Protein AF-J9AJR4-F1 (afdb_monomer_lite)

Sequence (191 aa):
LLLENAFPVLGLRSINLLSLDGLLTVIDTIDNNCVYRQAGGVHQKPLFQLRCQRNCTYQLLVDMLLEDRVQSMKLYKSSRGKEKRIITEATEFFNQDPKKGIEFLKEKKILKSPLDPVDVVAWLRENPRLDKKRIADYICSRKNAAVLDAFVRSFPFGNTRLDDALRMFLEAFRLPGEAAEISMVMQHFAG

Foldseek 3Di:
DDDDDDDDDDDPPPVNVVVVVVVVVVVVVVVVVVVVVVDDDDDDDDDDDDPDDDVPPPVVVVVVVVVVVVVVVVVVVVVVVVVVVLLVVLLVLLQVPVVRSVVSCVVVVVADPVGDLLSVLCSLQVDPSHALASVLVPCLDPVNVVNLLSNLVVDPCPPHDPVRSVCVSCVSHPQDPDPSSNVSNVVSNVD

InterPro domains:
  IPR000904 Sec7 domain [PF01369] (84-190)
  IPR000904 Sec7 domain [PS50190] (82-190)
  IPR000904 Sec7 domain [SM00222] (80-191)
  IPR023394 Sec7, C-terminal domain superfamily [G3DSA:1.10.1000.11] (157-191)
  IPR035999 Sec7 domain superfamily [SSF48425] (82-190)

pLDDT: mean 76.79, std 22.41, range [29.16, 98.5]

Structure (mmCIF, N/CA/C/O backbone):
data_AF-J9AJR4-F1
#
_entry.id   AF-J9AJR4-F1
#
loop_
_atom_site.group_PDB
_atom_site.id
_atom_site.type_symbol
_atom_site.label_atom_id
_atom_site.label_alt_id
_atom_site.label_comp_id
_atom_site.label_asym_id
_atom_site.label_entity_id
_atom_site.label_seq_id
_atom_site.pdbx_PDB_ins_code
_atom_site.Cartn_x
_atom_site.Cartn_y
_atom_site.Cartn_z
_atom_site.occupancy
_atom_site.B_iso_or_equiv
_atom_site.auth_seq_id
_atom_site.auth_comp_id
_atom_site.auth_asym_id
_atom_site.auth_atom_id
_atom_site.pdbx_PDB_model_num
ATOM 1 N N . LEU A 1 1 ? -18.315 0.930 -22.895 1.00 39.94 1 LEU A N 1
ATOM 2 C CA . LEU A 1 1 ? -18.797 2.257 -22.452 1.00 39.94 1 LEU A CA 1
ATOM 3 C C . LEU A 1 1 ? -19.904 2.043 -21.434 1.00 39.94 1 LEU A C 1
ATOM 5 O O . LEU A 1 1 ? -21.079 2.192 -21.729 1.00 39.94 1 LEU A O 1
ATOM 9 N N . LEU A 1 2 ? -19.505 1.581 -20.255 1.00 42.22 2 LEU A N 1
ATOM 10 C CA . LEU A 1 2 ? -20.354 1.541 -19.080 1.00 42.22 2 LEU A CA 1
ATOM 11 C C . LEU A 1 2 ? -19.657 2.421 -18.068 1.00 42.22 2 LEU A C 1
ATOM 13 O O . LEU A 1 2 ? -18.534 2.116 -17.677 1.00 42.22 2 LEU A O 1
ATOM 17 N N . LEU A 1 3 ? -20.315 3.514 -17.724 1.00 48.44 3 LEU A N 1
ATOM 18 C CA . LEU A 1 3 ? 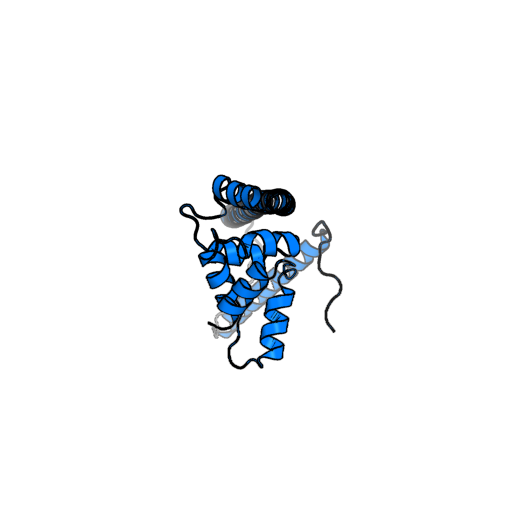-20.547 3.942 -16.356 1.00 48.44 3 LEU A CA 1
ATOM 19 C C . LEU A 1 3 ? -21.263 5.275 -16.459 1.00 48.44 3 LEU A C 1
ATOM 21 O O . LEU A 1 3 ? -20.645 6.271 -16.803 1.00 48.44 3 LEU A O 1
ATOM 25 N N . GLU A 1 4 ? -22.542 5.289 -16.116 1.00 39.06 4 GLU A N 1
ATOM 26 C CA . GLU A 1 4 ? -22.993 6.333 -15.215 1.00 39.06 4 GLU A CA 1
ATOM 27 C C . GLU A 1 4 ? -24.241 5.871 -14.463 1.00 39.06 4 GLU A C 1
ATOM 29 O O . GLU A 1 4 ? -25.220 5.410 -15.044 1.00 39.06 4 GLU A O 1
ATOM 34 N N . ASN A 1 5 ? -24.161 6.039 -13.143 1.00 38.28 5 ASN A N 1
ATOM 35 C CA . ASN A 1 5 ? -25.285 6.212 -12.227 1.00 38.28 5 ASN A CA 1
ATOM 36 C C . ASN A 1 5 ? -25.922 4.949 -11.641 1.00 38.28 5 ASN A C 1
ATOM 38 O O . ASN A 1 5 ? -27.062 4.596 -11.926 1.00 38.28 5 ASN A O 1
ATOM 42 N N . ALA A 1 6 ? -25.230 4.357 -10.668 1.00 36.97 6 ALA A N 1
ATOM 43 C CA . ALA A 1 6 ? -25.898 3.584 -9.627 1.00 36.97 6 ALA A CA 1
ATOM 44 C C . ALA A 1 6 ? -25.282 3.859 -8.248 1.00 36.97 6 ALA A C 1
ATOM 46 O O . ALA A 1 6 ? -24.412 3.115 -7.822 1.00 36.97 6 ALA A O 1
ATOM 47 N N . PHE A 1 7 ? -25.752 4.916 -7.569 1.00 37.50 7 PHE A N 1
ATOM 48 C CA . PHE A 1 7 ? -25.933 5.047 -6.106 1.00 37.50 7 PHE A CA 1
ATOM 49 C C . PHE A 1 7 ? -26.827 6.286 -5.824 1.00 37.50 7 PHE A C 1
ATOM 51 O O . PHE A 1 7 ? -26.877 7.190 -6.651 1.00 37.50 7 PHE A O 1
ATOM 58 N N . PRO A 1 8 ? -27.498 6.410 -4.663 1.00 48.84 8 PRO A N 1
ATOM 59 C CA . PRO A 1 8 ? -28.657 5.638 -4.220 1.00 48.84 8 PRO A CA 1
ATOM 60 C C . PRO A 1 8 ? -29.846 6.580 -3.919 1.00 48.84 8 PRO A C 1
ATOM 62 O O . PRO A 1 8 ? -29.735 7.467 -3.074 1.00 48.84 8 PRO A O 1
ATOM 65 N N . VAL A 1 9 ? -31.014 6.390 -4.541 1.00 39.19 9 VAL A N 1
ATOM 66 C CA . VAL A 1 9 ? -32.194 7.195 -4.174 1.00 39.19 9 VAL A CA 1
ATOM 67 C C . VAL A 1 9 ? -32.961 6.517 -3.040 1.00 39.19 9 VAL A C 1
ATOM 69 O O . VAL A 1 9 ? -33.507 5.424 -3.172 1.00 39.19 9 VAL A O 1
ATOM 72 N N . LEU A 1 10 ? -32.929 7.209 -1.906 1.00 47.91 10 LEU A N 1
ATOM 73 C CA . LEU A 1 10 ? -33.749 7.071 -0.710 1.00 47.91 10 LEU A CA 1
ATOM 74 C C . LEU A 1 10 ? -35.205 6.668 -0.999 1.00 47.91 10 LEU A C 1
ATOM 76 O O . LEU A 1 10 ? -35.881 7.293 -1.810 1.00 47.91 10 LEU A O 1
ATOM 80 N N . GLY A 1 11 ? -35.694 5.697 -0.220 1.00 48.94 11 GLY A N 1
ATOM 81 C CA . GLY A 1 11 ? -37.115 5.388 -0.063 1.00 48.94 11 GLY A CA 1
ATOM 82 C C . GLY A 1 11 ? -37.712 4.604 -1.229 1.00 48.94 11 GLY A C 1
ATOM 83 O O . GLY A 1 11 ? -37.978 5.152 -2.296 1.00 48.94 11 GLY A O 1
ATOM 84 N N . LEU A 1 12 ? -38.013 3.321 -1.009 1.00 47.28 12 LEU A N 1
ATOM 85 C CA . LEU A 1 12 ? -38.967 2.612 -1.860 1.00 47.28 12 LEU A CA 1
ATOM 86 C C . LEU A 1 12 ? -40.308 3.354 -1.740 1.00 47.28 12 LEU A C 1
ATOM 88 O O . LEU A 1 12 ? -41.017 3.211 -0.747 1.00 47.28 12 LEU A O 1
ATOM 92 N N . ARG A 1 13 ? -40.618 4.207 -2.724 1.00 55.84 13 ARG A N 1
ATOM 93 C CA . ARG A 1 13 ? -41.937 4.835 -2.860 1.00 55.84 13 ARG A CA 1
ATOM 94 C C . ARG A 1 13 ? -42.979 3.718 -2.922 1.00 55.84 13 ARG A C 1
ATOM 96 O O . ARG A 1 13 ? -42.700 2.667 -3.488 1.00 55.84 13 ARG A O 1
ATOM 103 N N . SER A 1 14 ? -44.167 3.954 -2.376 1.00 49.50 14 SER A N 1
ATOM 104 C CA . SER A 1 14 ? -45.323 3.035 -2.336 1.00 49.50 14 SER A CA 1
ATOM 105 C C . SER A 1 14 ? -45.607 2.301 -3.658 1.00 49.50 14 SER A C 1
ATOM 107 O O . SER A 1 14 ? -46.071 1.166 -3.656 1.00 49.50 14 SER A O 1
ATOM 109 N N . ILE A 1 15 ? -45.233 2.908 -4.783 1.00 53.22 15 ILE A N 1
ATOM 110 C CA . ILE A 1 15 ? -45.297 2.339 -6.134 1.00 53.22 15 ILE A CA 1
ATOM 111 C C . ILE A 1 15 ? -44.398 1.092 -6.277 1.00 53.22 15 ILE A C 1
ATOM 113 O O . ILE A 1 15 ? -44.811 0.107 -6.871 1.00 53.22 15 ILE A O 1
ATOM 117 N N . ASN A 1 16 ? -43.202 1.083 -5.679 1.00 56.72 16 ASN A N 1
ATOM 118 C CA . ASN A 1 16 ? -42.266 -0.048 -5.736 1.00 56.72 16 ASN A CA 1
ATOM 119 C C . ASN A 1 16 ? -42.719 -1.241 -4.877 1.00 56.72 16 ASN A C 1
ATOM 121 O O . ASN A 1 16 ? -42.326 -2.370 -5.152 1.00 56.72 16 ASN A O 1
ATOM 125 N N . LEU A 1 17 ? -43.548 -0.997 -3.856 1.00 55.56 17 LEU A N 1
ATOM 126 C CA . LEU A 1 17 ? -44.182 -2.046 -3.051 1.00 55.56 17 LEU A CA 1
ATOM 127 C C . LEU A 1 17 ? -45.345 -2.698 -3.806 1.00 55.56 17 LEU A C 1
ATOM 129 O O . LEU A 1 17 ? -45.417 -3.919 -3.860 1.00 55.56 17 LEU A O 1
ATOM 133 N N . LEU A 1 18 ? -46.192 -1.898 -4.462 1.00 55.50 18 LEU A N 1
ATOM 134 C CA . LEU A 1 18 ? -47.280 -2.401 -5.310 1.00 55.50 18 LEU A CA 1
ATOM 135 C C . LEU A 1 18 ? -46.748 -3.197 -6.512 1.00 55.50 18 LEU A C 1
ATOM 137 O O . LEU A 1 18 ? -47.296 -4.240 -6.859 1.00 55.50 18 LEU A O 1
ATOM 141 N N . SER A 1 19 ? -45.640 -2.746 -7.107 1.00 67.88 19 SER A N 1
ATOM 142 C CA . SER A 1 19 ? -44.961 -3.483 -8.178 1.00 67.88 19 SER A CA 1
ATOM 143 C C . SER A 1 19 ? -44.396 -4.823 -7.703 1.00 67.88 19 SER A C 1
ATOM 145 O O . SER A 1 19 ? -44.417 -5.785 -8.465 1.00 67.88 19 SER A O 1
ATOM 147 N N . LEU A 1 20 ? -43.906 -4.903 -6.461 1.00 68.75 20 LEU A N 1
ATOM 148 C CA . LEU A 1 20 ? -43.421 -6.153 -5.872 1.00 68.75 20 LEU A CA 1
ATOM 149 C C . LEU A 1 20 ? -44.574 -7.128 -5.580 1.00 68.75 20 LEU A C 1
ATOM 151 O O . LEU A 1 20 ? -44.435 -8.317 -5.851 1.00 68.75 20 LEU A O 1
ATOM 155 N N . ASP A 1 21 ? -45.710 -6.628 -5.092 1.00 62.03 21 ASP A N 1
ATOM 156 C CA . ASP A 1 21 ? -46.909 -7.425 -4.789 1.00 62.03 21 ASP A CA 1
ATOM 157 C C . ASP A 1 21 ? -47.538 -8.018 -6.064 1.00 62.03 21 ASP A C 1
ATOM 159 O O . ASP A 1 21 ? -47.891 -9.200 -6.131 1.00 62.03 21 ASP A O 1
ATOM 163 N N . GLY A 1 22 ? -47.554 -7.225 -7.142 1.00 70.31 22 GLY A N 1
ATOM 164 C CA . GLY A 1 22 ? -47.911 -7.704 -8.476 1.00 70.31 22 GLY A CA 1
ATOM 165 C C . GLY A 1 22 ? -46.961 -8.796 -8.981 1.00 70.31 22 GLY A C 1
ATOM 166 O O . GLY A 1 22 ? -47.412 -9.789 -9.547 1.00 70.31 22 GLY A O 1
ATOM 167 N N . LEU A 1 23 ? -45.655 -8.661 -8.731 1.00 71.19 23 LEU A N 1
ATOM 168 C CA . LEU A 1 23 ? -44.645 -9.644 -9.140 1.00 71.19 23 LEU A CA 1
ATOM 169 C C . LEU A 1 23 ? -44.776 -10.968 -8.376 1.00 71.19 23 LEU A C 1
ATOM 171 O O . LEU A 1 23 ? -44.704 -12.032 -8.986 1.00 71.19 23 LEU A O 1
ATOM 175 N N . LEU A 1 24 ? -45.018 -10.908 -7.064 1.00 64.31 24 LEU A N 1
ATOM 176 C CA . LEU A 1 24 ? -45.258 -12.089 -6.231 1.00 64.31 24 LEU A CA 1
ATOM 177 C C . LEU A 1 24 ? -46.539 -12.819 -6.641 1.00 64.31 24 LEU A C 1
ATOM 179 O O . LEU A 1 24 ? -46.522 -14.039 -6.771 1.00 64.31 24 LEU A O 1
ATOM 183 N N . THR A 1 25 ? -47.609 -12.082 -6.946 1.00 71.44 25 THR A N 1
ATOM 184 C CA . THR A 1 25 ? -48.868 -12.657 -7.449 1.00 71.44 25 THR A CA 1
ATOM 185 C C . THR A 1 25 ? -48.677 -13.359 -8.795 1.00 71.44 25 THR A C 1
ATOM 187 O O . THR A 1 25 ? -49.236 -14.430 -9.029 1.00 71.44 25 THR A O 1
ATOM 190 N N . VAL A 1 26 ? -47.865 -12.791 -9.694 1.00 74.88 26 VAL A N 1
ATOM 191 C CA . VAL A 1 26 ? -47.539 -13.420 -10.984 1.00 74.88 26 VAL A CA 1
ATOM 192 C C . VAL A 1 26 ? -46.721 -14.695 -10.782 1.00 74.88 26 VAL A C 1
ATOM 194 O O . VAL A 1 26 ? -47.017 -15.698 -11.425 1.00 74.88 26 VAL A O 1
ATOM 197 N N . ILE A 1 27 ? -45.733 -14.685 -9.883 1.00 68.50 27 ILE A N 1
ATOM 198 C CA . ILE A 1 27 ? -44.936 -15.877 -9.554 1.00 68.50 27 ILE A CA 1
ATOM 199 C C . ILE A 1 27 ? -45.824 -16.972 -8.955 1.00 68.50 27 ILE A C 1
ATOM 201 O O . ILE A 1 27 ? -45.746 -18.109 -9.407 1.00 68.50 27 ILE A O 1
ATOM 205 N N . ASP A 1 28 ? -46.715 -16.629 -8.025 1.00 61.41 28 ASP A N 1
ATOM 206 C CA . ASP A 1 28 ? -47.674 -17.568 -7.429 1.00 61.41 28 ASP A CA 1
ATOM 207 C C . ASP A 1 28 ? -48.658 -18.114 -8.479 1.00 61.41 28 ASP A C 1
ATOM 209 O O . ASP A 1 28 ? -48.958 -19.303 -8.530 1.00 61.41 28 ASP A O 1
ATOM 213 N N . THR A 1 29 ? -49.103 -17.274 -9.416 1.00 71.56 29 THR A N 1
ATOM 214 C CA . THR A 1 29 ? -49.949 -17.704 -10.542 1.00 71.56 29 THR A CA 1
ATOM 215 C C . THR A 1 29 ? -49.204 -18.651 -11.487 1.00 71.56 29 THR A C 1
ATOM 217 O O . THR A 1 29 ? -49.789 -19.611 -11.990 1.00 71.56 29 THR A O 1
ATOM 220 N N . ILE A 1 30 ? -47.917 -18.403 -11.749 1.00 70.56 30 ILE A N 1
ATOM 221 C CA . ILE A 1 30 ? -47.075 -19.286 -12.564 1.00 70.56 30 ILE A CA 1
ATOM 222 C C . ILE A 1 30 ? -46.852 -20.612 -11.842 1.00 70.56 30 ILE A C 1
ATOM 224 O O . ILE A 1 30 ? -46.973 -21.650 -12.482 1.00 70.56 30 ILE A O 1
ATOM 228 N N . ASP A 1 31 ? -46.587 -20.598 -10.537 1.00 63.84 31 ASP A N 1
ATOM 229 C CA . ASP A 1 31 ? -46.386 -21.808 -9.737 1.00 63.84 31 ASP A CA 1
ATOM 230 C C . ASP A 1 31 ? -47.656 -22.673 -9.710 1.00 63.84 31 ASP A C 1
ATOM 232 O O . ASP A 1 31 ? -47.627 -23.851 -10.071 1.00 63.84 31 ASP A O 1
ATOM 236 N N . ASN A 1 32 ? -48.815 -22.054 -9.465 1.00 63.91 32 ASN A N 1
ATOM 237 C CA . ASN A 1 32 ? -50.119 -22.716 -9.533 1.00 63.91 32 ASN A CA 1
ATOM 238 C C . ASN A 1 32 ? -50.430 -23.275 -10.937 1.00 63.91 32 ASN A C 1
ATOM 240 O O . ASN A 1 32 ? -50.972 -24.376 -11.063 1.00 63.91 32 ASN A O 1
ATOM 244 N N . ASN A 1 33 ? -50.046 -22.567 -12.005 1.00 62.62 33 ASN A N 1
ATOM 245 C CA . ASN A 1 33 ? -50.183 -23.049 -13.385 1.00 62.62 33 ASN A CA 1
ATOM 246 C C . ASN A 1 33 ? -49.167 -24.152 -13.743 1.00 62.62 33 ASN A C 1
ATOM 248 O O . ASN A 1 33 ? -49.476 -25.034 -14.549 1.00 62.62 33 ASN A O 1
ATOM 252 N N . CYS A 1 34 ? -47.972 -24.135 -13.150 1.00 50.62 34 CYS A N 1
ATOM 253 C CA . CYS A 1 34 ? -46.965 -25.187 -13.278 1.00 50.62 34 CYS A CA 1
ATOM 254 C C . CYS A 1 34 ? -47.437 -26.483 -12.607 1.00 50.62 34 CYS A C 1
ATOM 256 O O . CYS A 1 34 ? -47.311 -27.553 -13.204 1.00 50.62 34 CYS A O 1
ATOM 258 N N . VAL A 1 35 ? -48.065 -26.387 -11.431 1.00 54.75 35 VAL A N 1
ATOM 259 C CA . VAL A 1 35 ? -48.692 -27.522 -10.734 1.00 54.75 35 VAL A CA 1
ATOM 260 C C . VAL A 1 35 ? -49.891 -28.065 -11.527 1.00 54.75 35 VAL A C 1
ATOM 262 O O . VAL A 1 35 ? -50.017 -29.279 -11.698 1.00 54.75 35 VAL A O 1
ATOM 265 N N . TYR A 1 36 ? -50.720 -27.194 -12.120 1.00 50.44 36 TYR A N 1
ATOM 266 C CA . TYR A 1 36 ? -51.845 -27.607 -12.977 1.00 50.44 36 TYR A CA 1
ATOM 267 C C . TYR A 1 36 ? -51.417 -28.357 -14.246 1.00 50.44 36 TYR A C 1
ATOM 269 O O . TYR A 1 36 ? -52.152 -29.214 -14.733 1.00 50.44 36 TYR A O 1
ATOM 277 N N . ARG A 1 37 ? -50.225 -28.074 -14.787 1.00 49.38 37 ARG A N 1
ATOM 278 C CA . ARG A 1 37 ? -49.701 -28.793 -15.961 1.00 49.38 37 ARG A CA 1
ATOM 279 C C . ARG A 1 37 ? -49.205 -30.205 -15.653 1.00 49.38 37 ARG A C 1
ATOM 281 O O . ARG A 1 37 ? -49.099 -30.996 -16.586 1.00 49.38 37 ARG A O 1
ATOM 288 N N . GLN A 1 38 ? -48.913 -30.528 -14.393 1.00 51.81 38 GLN A N 1
ATOM 289 C CA . GLN A 1 38 ? -48.501 -31.879 -13.992 1.00 51.81 38 GLN A CA 1
ATOM 290 C C . GLN A 1 38 ? -49.665 -32.755 -13.507 1.00 51.81 38 GLN A C 1
ATOM 292 O O . GLN A 1 38 ? -49.543 -33.977 -13.521 1.00 51.81 38 GLN A O 1
ATOM 297 N N . ALA A 1 39 ? -50.812 -32.172 -13.151 1.00 46.22 39 ALA A N 1
ATOM 298 C CA . ALA A 1 39 ? -51.993 -32.919 -12.729 1.00 46.22 39 ALA A CA 1
ATOM 299 C C . ALA A 1 39 ? -53.066 -32.932 -13.830 1.00 46.22 39 ALA A C 1
ATOM 301 O O . ALA A 1 39 ? -53.978 -32.107 -13.865 1.00 46.22 39 ALA A O 1
ATOM 302 N N . GLY A 1 40 ? -52.974 -33.907 -14.736 1.00 47.16 40 GLY A N 1
ATOM 303 C CA . GLY A 1 40 ? -54.086 -34.265 -15.610 1.00 47.16 40 GLY A CA 1
ATOM 304 C C . GLY A 1 40 ? -55.303 -34.715 -14.794 1.00 47.16 40 GLY A C 1
ATOM 305 O O . GLY A 1 40 ? -55.364 -35.861 -14.371 1.00 47.16 40 GLY A O 1
ATOM 306 N N . GLY A 1 41 ? -56.264 -33.801 -14.621 1.00 44.84 41 GLY A N 1
ATOM 307 C CA . GLY A 1 41 ? -57.672 -34.054 -14.302 1.00 44.84 41 GLY A CA 1
ATOM 308 C C . GLY A 1 41 ? -58.017 -34.401 -12.850 1.00 44.84 41 GLY A C 1
ATOM 309 O O . GLY A 1 41 ? -57.882 -35.550 -12.471 1.00 44.84 41 GLY A O 1
ATOM 310 N N . VAL A 1 42 ? -58.607 -33.451 -12.106 1.00 34.66 42 VAL A N 1
ATOM 311 C CA . VAL A 1 42 ? -59.880 -33.597 -11.355 1.00 34.66 42 VAL A CA 1
ATOM 312 C C . VAL A 1 42 ? -60.456 -32.192 -11.110 1.00 34.66 42 VAL A C 1
ATOM 314 O O . VAL A 1 42 ? -59.762 -31.264 -10.711 1.00 34.66 42 VAL A O 1
ATOM 317 N N . HIS A 1 43 ? -61.752 -32.040 -11.370 1.00 42.31 43 HIS A N 1
ATOM 318 C CA . HIS A 1 43 ? -62.533 -30.818 -11.218 1.00 42.31 43 HIS A CA 1
ATOM 319 C C . HIS A 1 43 ? -63.148 -30.736 -9.808 1.00 42.31 43 HIS A C 1
ATOM 321 O O . HIS A 1 43 ? -63.867 -31.664 -9.443 1.00 42.31 43 HIS A O 1
ATOM 327 N N . GLN A 1 44 ? -62.973 -29.631 -9.059 1.00 33.38 44 GLN A N 1
ATOM 328 C CA . GLN A 1 44 ? -64.045 -29.091 -8.197 1.00 33.38 44 GLN A CA 1
ATOM 329 C C . GLN A 1 44 ? -63.826 -27.650 -7.673 1.00 33.38 44 GLN A C 1
ATOM 331 O O . GLN A 1 44 ? -62.885 -27.370 -6.945 1.00 33.38 44 GLN A O 1
ATOM 336 N N . LYS A 1 45 ? -64.793 -26.805 -8.075 1.00 29.16 45 LYS A N 1
ATOM 337 C CA . LYS A 1 45 ? -65.423 -25.572 -7.534 1.00 29.16 45 LYS A CA 1
ATOM 338 C C . LYS A 1 45 ? -64.624 -24.461 -6.807 1.00 29.16 45 LYS A C 1
ATOM 340 O O . LYS A 1 45 ? -63.768 -24.734 -5.975 1.00 29.16 45 LYS A O 1
ATOM 345 N N . PRO A 1 46 ? -64.999 -23.179 -7.047 1.00 37.16 46 PRO A N 1
ATOM 346 C CA . PRO A 1 46 ? -64.304 -22.017 -6.504 1.00 37.16 46 PRO A CA 1
ATOM 347 C C . PRO A 1 46 ? -64.691 -21.779 -5.040 1.00 37.16 46 PRO A C 1
ATOM 349 O O . PRO A 1 46 ? -65.873 -21.724 -4.701 1.00 37.16 46 PRO A O 1
ATOM 352 N N . LEU A 1 47 ? -63.696 -21.586 -4.178 1.00 36.66 47 LEU A N 1
ATOM 353 C CA . LEU A 1 47 ? -63.892 -21.171 -2.791 1.00 36.66 47 LEU A CA 1
ATOM 354 C C . LEU A 1 47 ? -63.734 -19.650 -2.685 1.00 36.66 47 LEU A C 1
ATOM 356 O O . LEU A 1 47 ? -62.691 -19.130 -2.303 1.00 36.66 47 LEU A O 1
ATOM 360 N N . PHE A 1 48 ? -64.810 -18.934 -3.010 1.00 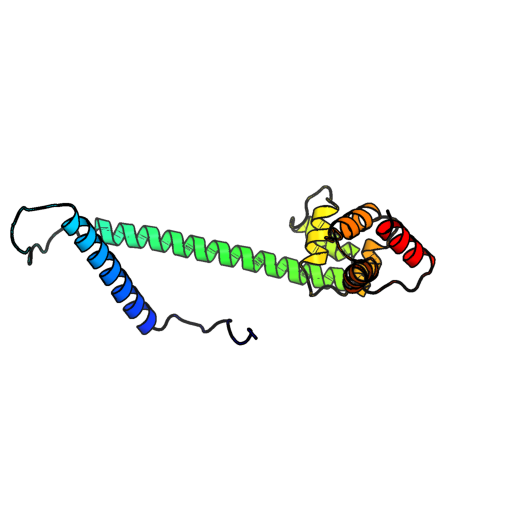42.03 48 PHE A N 1
ATOM 361 C CA . PHE A 1 48 ? -65.092 -17.657 -2.362 1.00 42.03 48 PHE A CA 1
ATOM 362 C C . PHE A 1 48 ? -65.899 -17.979 -1.094 1.00 42.03 48 PHE A C 1
ATOM 364 O O . PHE A 1 48 ? -66.846 -18.756 -1.157 1.00 42.03 48 PHE A O 1
ATOM 371 N N . GLN A 1 49 ? -65.503 -17.391 0.039 1.00 43.81 49 GLN A N 1
ATOM 372 C CA . GLN A 1 49 ? -66.087 -17.516 1.389 1.00 43.81 49 GLN A CA 1
ATOM 373 C C . GLN A 1 49 ? -65.757 -18.778 2.213 1.00 43.81 49 GLN A C 1
ATOM 375 O O . GLN A 1 49 ? -66.596 -19.638 2.447 1.00 43.81 49 GLN A O 1
ATOM 380 N N . LEU A 1 50 ? -64.594 -18.748 2.876 1.00 34.47 50 LEU A N 1
ATOM 381 C CA . LEU A 1 50 ? -64.559 -18.931 4.33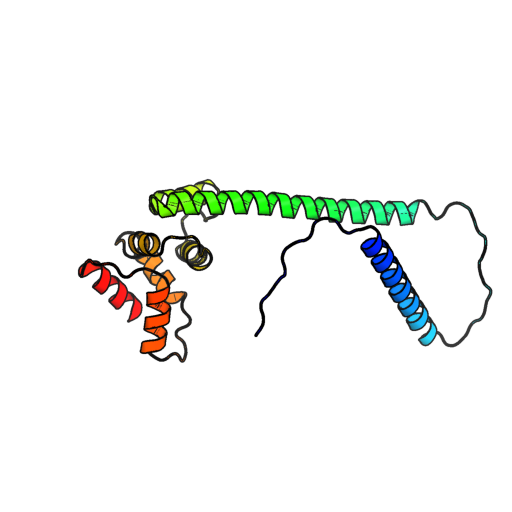4 1.00 34.47 50 LEU A CA 1
ATOM 382 C C . LEU A 1 50 ? -63.738 -17.807 4.979 1.00 34.47 50 LEU A C 1
ATOM 384 O O . LEU A 1 50 ? -62.512 -17.824 5.027 1.00 34.47 50 LEU A O 1
ATOM 388 N N . ARG A 1 51 ? -64.457 -16.815 5.505 1.00 46.59 51 ARG A N 1
ATOM 389 C CA . ARG A 1 51 ? -63.971 -15.874 6.511 1.00 46.59 51 ARG A CA 1
ATOM 390 C C . ARG A 1 51 ? -64.062 -16.596 7.859 1.00 46.59 51 ARG A C 1
ATOM 392 O O . ARG A 1 51 ? -65.166 -16.682 8.372 1.00 46.59 51 ARG A O 1
ATOM 399 N N . CYS A 1 52 ? -62.963 -17.155 8.379 1.00 35.88 52 CYS A N 1
ATOM 400 C CA . CYS A 1 52 ? -62.635 -17.287 9.816 1.00 35.88 52 CYS A CA 1
ATOM 401 C C . CYS A 1 52 ? -61.384 -18.181 10.011 1.00 35.88 52 CYS A C 1
ATOM 403 O O . CYS A 1 52 ? -61.319 -19.295 9.499 1.00 35.88 52 CYS A O 1
ATOM 405 N N . GLN A 1 53 ? -60.422 -17.689 10.802 1.00 39.94 53 GLN A N 1
ATOM 406 C CA . GLN A 1 53 ? -59.396 -18.447 11.546 1.00 39.94 53 GLN A CA 1
ATOM 407 C C . GLN A 1 53 ? -58.205 -19.142 10.849 1.00 39.94 53 GLN A C 1
ATOM 409 O O . GLN A 1 53 ? -57.544 -19.956 11.485 1.00 39.94 53 GLN A O 1
ATOM 414 N N . ARG A 1 54 ? -57.800 -18.781 9.625 1.00 35.28 54 ARG A N 1
ATOM 415 C CA . ARG A 1 54 ? -56.482 -19.228 9.093 1.00 35.28 54 ARG A CA 1
ATOM 416 C C . ARG A 1 54 ? -55.550 -18.132 8.572 1.00 35.28 54 ARG A C 1
ATOM 418 O O . ARG A 1 54 ? -54.485 -18.434 8.051 1.00 35.28 54 ARG A O 1
ATOM 425 N N . ASN A 1 55 ? -55.893 -16.870 8.830 1.00 43.59 55 ASN A N 1
ATOM 426 C CA . ASN A 1 55 ? -55.043 -15.722 8.494 1.00 43.59 55 ASN A CA 1
ATOM 427 C C . ASN A 1 55 ? -54.127 -15.257 9.636 1.00 43.59 55 ASN A C 1
ATOM 429 O O . ASN A 1 55 ? -53.330 -14.355 9.416 1.00 43.59 55 ASN A O 1
ATOM 433 N N . CYS A 1 56 ? -54.191 -15.848 10.836 1.00 37.25 56 CYS A N 1
ATOM 434 C CA . CYS A 1 56 ? -53.252 -15.463 11.895 1.00 37.25 56 CYS A CA 1
ATOM 435 C C . CYS A 1 56 ? -51.882 -16.126 11.728 1.00 37.25 56 CYS A C 1
ATOM 437 O O . CYS A 1 56 ? -50.881 -15.467 11.941 1.00 37.25 56 CYS A O 1
ATOM 439 N N . THR A 1 57 ? -51.784 -17.394 11.325 1.00 47.91 57 THR A N 1
ATOM 440 C CA . THR A 1 57 ? -50.495 -18.107 11.391 1.00 47.91 57 THR A CA 1
ATOM 441 C C . THR A 1 57 ? -49.552 -17.783 10.237 1.00 47.91 57 THR A C 1
ATOM 443 O O . THR A 1 57 ? -48.367 -17.595 10.480 1.00 47.91 57 THR A O 1
ATOM 446 N N . TYR A 1 58 ? -50.052 -17.676 9.002 1.00 42.97 58 TYR A N 1
ATOM 447 C CA . TYR A 1 58 ? -49.206 -17.385 7.838 1.00 42.97 58 TYR A CA 1
ATOM 448 C C . TYR A 1 58 ? -48.760 -15.923 7.782 1.00 42.97 58 TYR A C 1
ATOM 450 O O . TYR A 1 58 ? -47.591 -15.672 7.517 1.00 42.97 58 TYR A O 1
ATOM 458 N N . GLN A 1 59 ? -49.643 -14.973 8.108 1.00 45.09 59 GLN A N 1
ATOM 459 C CA . GLN A 1 59 ? -49.268 -13.560 8.173 1.00 45.09 59 GLN A CA 1
ATOM 460 C C . GLN A 1 59 ? -48.270 -13.307 9.314 1.00 45.09 59 GLN A C 1
ATOM 462 O O . GLN A 1 59 ? -47.235 -12.700 9.078 1.00 45.09 59 GLN A O 1
ATOM 467 N N . LEU A 1 60 ? -48.497 -13.873 10.511 1.00 51.41 60 LEU A N 1
ATOM 468 C CA . LEU A 1 60 ? -47.535 -13.772 11.620 1.00 51.41 60 LEU A CA 1
ATOM 469 C C . LEU A 1 60 ? -46.200 -14.475 11.321 1.00 51.41 60 LEU A C 1
ATOM 471 O O . LEU A 1 60 ? -45.167 -13.998 11.777 1.00 51.41 60 LEU A O 1
ATOM 475 N N . LEU A 1 61 ? -46.191 -15.589 10.575 1.00 51.59 61 LEU A N 1
ATOM 476 C CA . LEU A 1 61 ? -44.955 -16.273 10.159 1.00 51.59 61 LEU A CA 1
ATOM 477 C C . LEU A 1 61 ? -44.167 -15.469 9.123 1.00 51.59 61 LEU A C 1
ATOM 479 O O . LEU A 1 61 ? -42.947 -15.375 9.231 1.00 51.59 61 LEU A O 1
ATOM 483 N N . VAL A 1 62 ? -44.849 -14.892 8.134 1.00 59.72 62 VAL A N 1
ATOM 484 C CA . VAL A 1 62 ? -44.228 -14.036 7.118 1.00 59.72 62 VAL A CA 1
ATOM 485 C C . VAL A 1 62 ? -43.710 -12.745 7.753 1.00 59.72 62 VAL A C 1
ATOM 487 O O . VAL A 1 62 ? -42.569 -12.379 7.485 1.00 59.72 62 VAL A O 1
ATOM 490 N N . ASP A 1 63 ? -44.467 -12.127 8.661 1.00 56.06 63 ASP A N 1
ATOM 491 C CA . ASP A 1 63 ? -44.037 -10.940 9.407 1.00 56.06 63 ASP A CA 1
ATOM 492 C C . ASP A 1 63 ? -42.863 -11.264 10.349 1.00 56.06 63 ASP A C 1
ATOM 494 O O . ASP A 1 63 ? -41.882 -10.527 10.348 1.00 56.06 63 ASP A O 1
ATOM 498 N N . MET A 1 64 ? -42.871 -12.402 11.063 1.00 52.94 64 MET A N 1
ATOM 499 C CA . MET A 1 64 ? -41.713 -12.858 11.857 1.00 52.94 64 MET A CA 1
ATOM 500 C C . MET A 1 64 ? -40.465 -13.070 10.997 1.00 52.94 64 MET A C 1
ATOM 502 O O . MET A 1 64 ? -39.385 -12.618 11.363 1.00 52.94 64 MET A O 1
ATOM 506 N N . LEU A 1 65 ? -40.586 -13.761 9.860 1.00 57.34 65 LEU A N 1
ATOM 507 C CA . LEU A 1 65 ? -39.444 -14.083 8.998 1.00 57.34 65 LEU A CA 1
ATOM 508 C C . LEU A 1 65 ? -38.926 -12.853 8.235 1.00 57.34 65 LEU A C 1
ATOM 510 O O . LEU A 1 65 ? -37.722 -12.754 7.988 1.00 57.34 65 LEU A O 1
ATOM 514 N N . LEU A 1 66 ? -39.797 -11.905 7.875 1.00 58.28 66 LEU A N 1
ATOM 515 C CA . LEU A 1 66 ? -39.415 -10.625 7.274 1.00 58.28 66 LEU A CA 1
ATOM 516 C C . LEU A 1 66 ? -38.782 -9.684 8.296 1.00 58.28 66 LEU A C 1
ATOM 518 O O . LEU A 1 66 ? -37.746 -9.099 7.985 1.00 58.28 66 LEU A O 1
ATOM 522 N N . GLU A 1 67 ? -39.340 -9.561 9.500 1.00 54.72 67 GLU A N 1
ATOM 523 C CA . GLU A 1 67 ? -38.750 -8.790 10.602 1.00 54.72 67 GLU A CA 1
ATOM 524 C C . GLU A 1 67 ? -37.347 -9.312 10.930 1.00 54.72 67 GLU A C 1
ATOM 526 O O . GLU A 1 67 ? -36.396 -8.531 10.968 1.00 54.72 67 GLU A O 1
ATOM 531 N N . ASP A 1 68 ? -37.170 -10.631 11.040 1.00 53.94 68 ASP A N 1
ATOM 532 C CA . ASP A 1 68 ? -35.879 -11.243 11.369 1.00 53.94 68 ASP A CA 1
ATOM 533 C C . ASP A 1 68 ? -34.843 -11.061 10.238 1.00 53.94 68 ASP A C 1
ATOM 535 O O . ASP A 1 68 ? -33.671 -10.746 10.479 1.00 53.94 68 ASP A O 1
ATOM 539 N N . ARG A 1 69 ? -35.276 -11.124 8.968 1.00 55.16 69 ARG A N 1
ATOM 540 C CA . ARG A 1 69 ? -34.445 -10.802 7.787 1.00 55.16 69 ARG A CA 1
ATOM 541 C C . ARG A 1 69 ? -34.102 -9.317 7.705 1.00 55.16 69 ARG A C 1
ATOM 543 O O . ARG A 1 69 ? -32.971 -8.977 7.360 1.00 55.16 69 ARG A O 1
ATOM 550 N N . VAL A 1 70 ? -35.043 -8.423 8.004 1.00 61.00 70 VAL A N 1
ATOM 551 C CA . VAL A 1 70 ? -34.847 -6.965 8.008 1.00 61.00 70 VAL A CA 1
ATOM 552 C C . VAL A 1 70 ? -33.932 -6.557 9.155 1.00 61.00 70 VAL A C 1
ATOM 554 O O . VAL A 1 70 ? -33.064 -5.704 8.966 1.00 61.00 70 VAL A O 1
ATOM 557 N N . GLN A 1 71 ? -34.061 -7.191 10.315 1.00 60.47 71 GLN A N 1
ATOM 558 C CA . GLN A 1 71 ? -33.222 -6.945 11.477 1.00 60.47 71 GLN A CA 1
ATOM 559 C C . GLN A 1 71 ? -31.809 -7.487 11.264 1.00 60.47 71 GLN A C 1
ATOM 561 O O . GLN A 1 71 ? -30.842 -6.754 11.474 1.00 60.47 71 GLN A O 1
ATOM 566 N N . SER A 1 72 ? -31.678 -8.692 10.707 1.00 58.19 72 SER A N 1
ATOM 567 C CA . SER A 1 72 ? -30.405 -9.229 10.209 1.00 58.19 72 SER A CA 1
ATOM 568 C C . SER A 1 72 ? -29.797 -8.317 9.137 1.00 58.19 72 SER A C 1
ATOM 570 O O . SER A 1 72 ? -28.589 -8.062 9.137 1.00 58.19 72 SER A O 1
ATOM 572 N N . MET A 1 73 ? -30.638 -7.733 8.268 1.00 59.47 73 MET A N 1
ATOM 573 C CA . MET A 1 73 ? -30.219 -6.755 7.265 1.00 59.47 73 MET A CA 1
ATOM 574 C C . MET A 1 73 ? -29.731 -5.424 7.878 1.00 59.47 73 MET A C 1
ATOM 576 O O . MET A 1 73 ? -28.767 -4.808 7.420 1.00 59.47 73 MET A O 1
ATOM 580 N N . LYS A 1 74 ? -30.382 -4.943 8.934 1.00 56.72 74 LYS A N 1
ATOM 581 C CA . LYS A 1 74 ? -29.975 -3.732 9.660 1.00 56.72 74 LYS A CA 1
ATOM 582 C C . LYS A 1 74 ? -28.695 -3.978 10.457 1.00 56.72 74 LYS A C 1
ATOM 584 O O . LYS A 1 74 ? -27.810 -3.124 10.453 1.00 56.72 74 LYS A O 1
ATOM 589 N N . LEU A 1 75 ? -28.558 -5.155 11.066 1.00 57.75 75 LEU A N 1
ATOM 590 C CA . LEU A 1 75 ? -27.368 -5.576 11.801 1.00 57.75 75 LEU A CA 1
ATOM 591 C C . LEU A 1 75 ? -26.150 -5.720 10.879 1.00 57.75 75 LEU A C 1
ATOM 593 O O . LEU A 1 75 ? -25.127 -5.109 11.181 1.00 57.75 75 LEU A O 1
ATOM 597 N N . TYR A 1 76 ? -26.240 -6.394 9.719 1.00 53.38 76 TYR A N 1
ATOM 598 C CA . TYR A 1 76 ? -25.082 -6.458 8.803 1.00 53.38 76 TYR A CA 1
ATOM 599 C C . TYR A 1 76 ? -24.713 -5.078 8.241 1.00 53.38 76 TYR A C 1
ATOM 601 O O . TYR A 1 76 ? -23.528 -4.787 8.084 1.00 53.38 76 TYR A O 1
ATOM 609 N N . LYS A 1 77 ? -25.692 -4.199 7.960 1.00 57.09 77 LYS A N 1
ATOM 610 C CA . LYS A 1 77 ? -25.419 -2.817 7.520 1.00 57.09 77 LYS A CA 1
ATOM 611 C C . LYS A 1 77 ? -24.757 -1.993 8.621 1.00 57.09 77 LYS A C 1
ATOM 613 O O . LYS A 1 77 ? -23.825 -1.248 8.330 1.00 57.09 77 LYS A O 1
ATOM 618 N N . SER A 1 78 ? -25.204 -2.140 9.867 1.00 57.62 78 SER A N 1
ATOM 619 C CA . SER A 1 78 ? -24.650 -1.448 11.036 1.00 57.62 78 SER A CA 1
ATOM 620 C C . SER A 1 78 ? -23.223 -1.915 11.344 1.00 57.62 78 SER A C 1
ATOM 622 O O . SER A 1 78 ? -22.331 -1.083 11.512 1.00 57.62 78 SER A O 1
ATOM 624 N N . SER A 1 79 ? -22.964 -3.227 11.304 1.00 60.44 79 SER A N 1
ATOM 625 C CA . SER A 1 79 ? -21.619 -3.796 11.469 1.00 60.44 79 SER A CA 1
ATOM 626 C C . SER A 1 79 ? -20.673 -3.376 10.339 1.00 60.44 79 SER A C 1
ATOM 628 O O . SER A 1 79 ? -19.581 -2.888 10.619 1.00 60.44 79 SER A O 1
ATOM 630 N N . ARG A 1 80 ? -21.123 -3.415 9.073 1.00 65.12 80 ARG A N 1
ATOM 631 C CA . ARG A 1 80 ? -20.343 -2.899 7.929 1.00 65.12 80 ARG A CA 1
ATOM 632 C C . ARG A 1 80 ? -20.111 -1.391 8.001 1.00 65.12 80 ARG A C 1
ATOM 634 O O . ARG A 1 80 ? -19.091 -0.906 7.528 1.00 65.12 80 ARG A O 1
ATOM 641 N N . GLY A 1 81 ? -21.045 -0.629 8.568 1.00 73.94 81 GLY A N 1
ATOM 642 C CA . GLY A 1 81 ? -20.883 0.809 8.781 1.00 73.94 81 GLY A CA 1
ATOM 643 C C . GLY A 1 81 ? -19.775 1.124 9.786 1.00 73.94 81 GLY A C 1
ATOM 644 O O . GLY A 1 81 ? -18.973 2.024 9.548 1.00 73.94 81 GLY A O 1
ATOM 645 N N . LYS A 1 82 ? -19.700 0.361 10.881 1.00 80.00 82 LYS A N 1
ATOM 646 C CA . LYS A 1 82 ? -18.647 0.494 11.900 1.00 80.00 82 LYS A CA 1
ATOM 647 C C . LYS A 1 82 ? -17.273 0.131 11.342 1.00 80.00 82 LYS A C 1
ATOM 649 O O . LYS A 1 82 ? -16.339 0.907 11.498 1.00 80.00 82 LYS A O 1
ATOM 654 N N . GLU A 1 83 ? -17.173 -0.991 10.636 1.00 84.31 83 GLU A N 1
ATOM 655 C CA . GLU A 1 83 ? -15.926 -1.428 10.001 1.00 84.31 83 GLU A CA 1
ATOM 656 C C . GLU A 1 83 ? -15.424 -0.410 8.970 1.00 84.31 83 GLU A C 1
ATOM 658 O O . GLU A 1 83 ? -14.268 -0.003 9.012 1.00 84.31 83 GLU A O 1
ATOM 663 N N . LYS A 1 84 ? -16.311 0.128 8.123 1.00 87.31 84 LYS A N 1
ATOM 664 C CA . LYS A 1 84 ? -15.955 1.199 7.175 1.00 87.31 84 LYS A CA 1
ATOM 665 C C . LYS A 1 84 ? -15.396 2.449 7.857 1.00 87.31 84 LYS A C 1
ATOM 667 O O . LYS A 1 84 ? -14.487 3.078 7.314 1.00 87.31 84 LYS A O 1
ATOM 672 N N . ARG A 1 85 ? -15.929 2.823 9.026 1.00 91.69 85 ARG A N 1
ATOM 673 C CA . ARG A 1 85 ? -15.406 3.953 9.815 1.00 91.69 85 ARG A CA 1
ATOM 674 C C . ARG A 1 85 ? -14.003 3.656 10.331 1.00 91.69 85 ARG A C 1
ATOM 676 O O . ARG A 1 85 ? -13.125 4.485 10.140 1.00 91.69 85 ARG A O 1
ATOM 683 N N . ILE A 1 86 ? -13.789 2.456 10.872 1.00 93.81 86 ILE A N 1
ATOM 684 C CA . ILE A 1 86 ? -12.473 1.992 11.329 1.00 93.81 86 ILE A CA 1
ATOM 685 C C . ILE A 1 86 ? -11.456 2.025 10.183 1.00 93.81 86 ILE A C 1
ATOM 687 O O . ILE A 1 86 ? -10.365 2.549 10.360 1.00 93.81 86 ILE A O 1
ATOM 691 N N . ILE A 1 87 ? -11.810 1.523 8.995 1.00 94.06 87 ILE A N 1
ATOM 692 C CA . ILE A 1 87 ? -10.922 1.557 7.823 1.00 94.06 87 ILE A CA 1
ATOM 693 C C . ILE A 1 87 ? -10.600 2.995 7.410 1.00 94.06 87 ILE A C 1
ATOM 695 O O . ILE A 1 87 ? -9.459 3.290 7.061 1.00 94.06 87 ILE A O 1
ATOM 699 N N . THR A 1 88 ? -11.581 3.899 7.456 1.00 96.06 88 THR A N 1
ATOM 700 C CA . THR A 1 88 ? -11.366 5.312 7.108 1.00 96.06 88 THR A CA 1
ATOM 701 C C . THR A 1 88 ? -10.377 5.963 8.076 1.00 96.06 88 THR A C 1
ATOM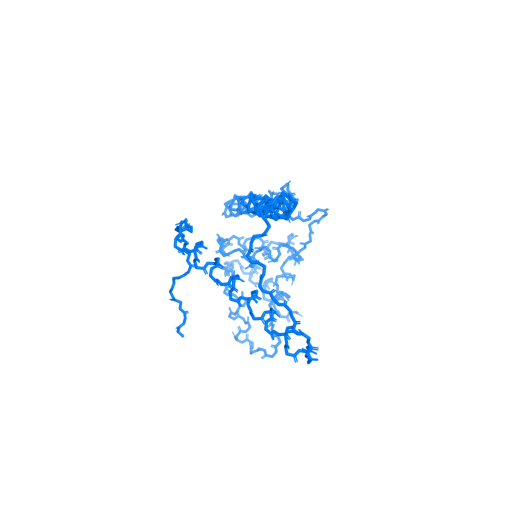 703 O O . THR A 1 88 ? -9.384 6.529 7.634 1.00 96.06 88 THR A O 1
ATOM 706 N N . GLU A 1 89 ? -10.583 5.785 9.378 1.00 97.06 89 GLU A N 1
ATOM 707 C CA . GLU A 1 89 ? -9.697 6.300 10.428 1.00 97.06 89 GLU A CA 1
ATOM 708 C C . GLU A 1 89 ? -8.287 5.679 10.348 1.00 97.06 89 GLU A C 1
ATOM 710 O O . GLU A 1 89 ? -7.281 6.384 10.389 1.00 97.06 89 GLU A O 1
ATOM 715 N N . ALA A 1 90 ? -8.193 4.367 10.107 1.00 97.25 90 ALA A N 1
ATOM 716 C CA . ALA A 1 90 ? -6.924 3.682 9.866 1.00 97.25 90 ALA A CA 1
ATOM 717 C C . ALA A 1 90 ? -6.164 4.251 8.659 1.00 97.25 90 ALA A C 1
ATOM 719 O O . ALA A 1 90 ? -4.942 4.375 8.699 1.00 97.25 90 ALA A O 1
ATOM 720 N N . THR A 1 91 ? -6.885 4.600 7.588 1.00 97.94 91 THR A N 1
ATOM 721 C CA . THR A 1 91 ? -6.308 5.215 6.381 1.00 97.94 91 THR A CA 1
ATOM 722 C C . THR A 1 91 ? -5.722 6.584 6.712 1.00 97.94 91 THR A C 1
ATOM 724 O O . THR A 1 91 ? -4.615 6.899 6.286 1.00 97.94 91 THR A O 1
ATOM 727 N N . GLU A 1 92 ? -6.437 7.392 7.497 1.00 98.19 92 GLU A N 1
ATOM 728 C CA . GLU A 1 92 ? -5.963 8.708 7.933 1.00 98.19 92 GLU A CA 1
ATOM 729 C C . GLU A 1 92 ? -4.694 8.586 8.781 1.00 98.19 92 GLU A C 1
ATOM 731 O O . GLU A 1 92 ? -3.706 9.268 8.501 1.00 98.19 92 GLU A O 1
ATOM 736 N N . PHE A 1 93 ? -4.675 7.663 9.749 1.00 98.31 93 PHE A N 1
ATOM 737 C CA . PHE A 1 93 ? -3.474 7.393 10.537 1.00 98.31 93 PHE A CA 1
ATOM 738 C C . PHE A 1 93 ? -2.322 6.884 9.678 1.00 98.31 93 PHE A C 1
ATOM 740 O O . PHE A 1 93 ? -1.209 7.373 9.837 1.00 98.31 93 PHE A O 1
ATOM 747 N N . PHE A 1 94 ? -2.574 5.968 8.741 1.00 98.50 94 PHE A N 1
ATOM 748 C CA . PHE A 1 94 ? -1.545 5.451 7.840 1.00 98.50 94 PHE A CA 1
ATOM 749 C C . PHE A 1 94 ? -0.943 6.552 6.959 1.00 98.50 94 PHE A C 1
ATOM 751 O O . PHE A 1 94 ? 0.273 6.617 6.781 1.00 98.50 94 PHE A O 1
ATOM 758 N 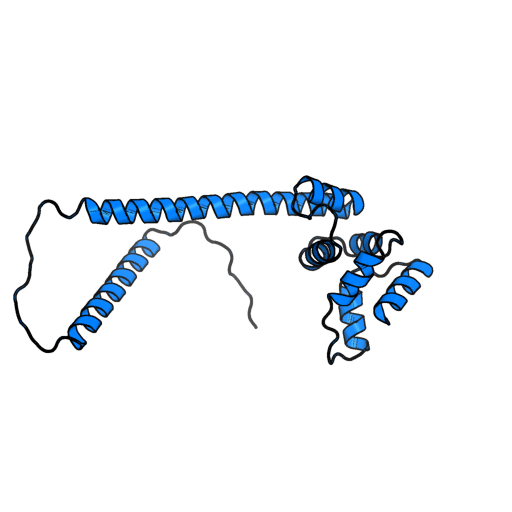N . ASN A 1 95 ? -1.781 7.449 6.434 1.00 98.31 95 ASN A N 1
ATOM 759 C CA . ASN A 1 95 ? -1.333 8.550 5.583 1.00 98.31 95 ASN A CA 1
ATOM 760 C C . ASN A 1 95 ? -0.475 9.576 6.355 1.00 98.31 95 ASN A C 1
ATOM 762 O O . ASN A 1 95 ? 0.382 10.247 5.769 1.00 98.31 95 ASN A O 1
ATOM 766 N N . GLN A 1 96 ? -0.668 9.684 7.673 1.00 97.69 96 GLN A N 1
ATOM 767 C CA . GLN A 1 96 ? 0.190 10.476 8.558 1.00 97.69 96 GLN A CA 1
ATOM 768 C C . GLN A 1 96 ? 1.476 9.722 8.928 1.00 97.69 96 GLN A C 1
ATOM 770 O O . GLN A 1 96 ? 2.574 10.244 8.732 1.00 97.69 96 GLN A O 1
ATOM 775 N N . ASP A 1 97 ? 1.331 8.502 9.446 1.00 97.56 97 ASP A N 1
ATOM 776 C CA . ASP A 1 97 ? 2.397 7.590 9.856 1.00 97.56 97 ASP A CA 1
ATOM 777 C C . ASP A 1 97 ? 1.961 6.134 9.589 1.00 97.56 97 ASP A C 1
ATOM 779 O O . ASP A 1 97 ? 1.098 5.598 10.301 1.00 97.56 97 ASP A O 1
ATOM 783 N N . PRO A 1 98 ? 2.579 5.449 8.610 1.00 97.38 98 PRO A N 1
ATOM 784 C CA . PRO A 1 98 ? 2.191 4.095 8.239 1.00 97.38 98 PRO A CA 1
ATOM 785 C C . PRO A 1 98 ? 2.177 3.093 9.395 1.00 97.38 98 PRO A C 1
ATOM 787 O O . PRO A 1 98 ? 1.324 2.206 9.440 1.00 97.38 98 PRO A O 1
ATOM 790 N N . LYS A 1 99 ? 3.088 3.231 10.367 1.00 96.44 99 LYS A N 1
ATOM 791 C CA . LYS A 1 99 ? 3.160 2.305 11.504 1.00 96.44 99 LYS A C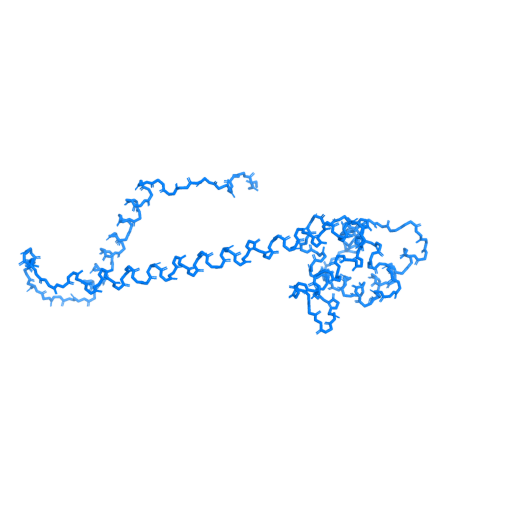A 1
ATOM 792 C C . LYS A 1 99 ? 1.940 2.448 12.404 1.00 96.44 99 LYS A C 1
ATOM 794 O O . LYS A 1 99 ? 1.374 1.432 12.798 1.00 96.44 99 LYS A O 1
ATOM 799 N N . LYS A 1 100 ? 1.506 3.688 12.659 1.00 97.25 100 LYS A N 1
ATOM 800 C CA . LYS A 1 100 ? 0.312 3.974 13.468 1.00 97.25 100 LYS A CA 1
ATOM 801 C C . LYS A 1 100 ? -0.951 3.429 12.815 1.00 97.25 100 LYS A C 1
ATOM 803 O O . LYS A 1 100 ? -1.783 2.850 13.501 1.00 97.25 100 LYS A O 1
ATOM 808 N N . GLY A 1 101 ? -1.077 3.559 11.493 1.00 97.00 101 GLY A N 1
ATOM 809 C CA . GLY A 1 101 ? -2.211 2.993 10.757 1.00 97.00 101 GLY A CA 1
ATOM 810 C C . GLY A 1 101 ? -2.314 1.472 10.902 1.00 97.00 101 GLY A C 1
ATOM 811 O O . GLY A 1 101 ? -3.381 0.949 11.216 1.00 97.00 101 GLY A O 1
ATOM 812 N N . ILE A 1 102 ? -1.194 0.759 10.743 1.00 96.62 102 ILE A N 1
ATOM 813 C CA . ILE A 1 102 ? -1.158 -0.704 10.903 1.00 96.62 102 ILE A CA 1
ATOM 814 C C . ILE A 1 102 ? -1.408 -1.123 12.357 1.00 96.62 102 ILE A C 1
ATOM 816 O O . ILE A 1 102 ? -2.125 -2.091 12.605 1.00 96.62 102 ILE A O 1
ATOM 820 N N . GLU A 1 103 ? -0.854 -0.398 13.327 1.00 96.06 103 GLU A N 1
ATOM 821 C CA . GLU A 1 103 ? -1.095 -0.652 14.749 1.00 96.06 103 GLU A CA 1
ATOM 822 C C . GLU A 1 103 ? -2.571 -0.465 15.115 1.00 96.06 103 GLU A C 1
ATOM 824 O O . GLU A 1 103 ? -3.174 -1.362 15.704 1.00 96.06 103 GLU A O 1
ATOM 829 N N . PHE A 1 104 ? -3.195 0.614 14.642 1.00 96.69 104 PHE A N 1
ATOM 830 C CA . PHE A 1 104 ? -4.620 0.864 14.829 1.00 96.69 104 PHE A CA 1
ATOM 831 C C . PHE A 1 104 ? -5.493 -0.252 14.229 1.00 96.69 104 PHE A C 1
ATOM 833 O O . PHE A 1 104 ? -6.450 -0.710 14.855 1.00 96.69 104 PHE A O 1
ATOM 840 N N . LEU A 1 105 ? -5.149 -0.762 13.041 1.00 95.12 105 LEU A N 1
ATOM 841 C CA . LEU A 1 105 ? -5.859 -1.897 12.436 1.00 95.12 105 LEU A CA 1
ATOM 842 C C . LEU A 1 105 ? -5.748 -3.178 13.270 1.00 95.12 105 LEU A C 1
ATOM 844 O O . LEU A 1 105 ? -6.718 -3.938 13.350 1.00 95.12 105 LEU A O 1
ATOM 848 N N . LYS A 1 106 ? -4.596 -3.417 13.907 1.00 95.12 106 LYS A N 1
ATOM 849 C CA . LYS A 1 106 ? -4.416 -4.544 14.833 1.00 95.12 106 LYS A CA 1
ATOM 850 C C . LYS A 1 106 ? -5.252 -4.363 16.097 1.00 95.12 106 LYS A C 1
ATOM 852 O O . LYS A 1 106 ? -5.940 -5.294 16.507 1.00 95.12 106 LYS A O 1
ATOM 857 N N . GLU A 1 107 ? -5.240 -3.171 16.693 1.00 94.75 107 GLU A N 1
ATOM 858 C CA . GLU A 1 107 ? -6.029 -2.853 17.892 1.00 94.75 107 GLU A CA 1
ATOM 859 C C . GLU A 1 107 ? -7.530 -3.044 17.657 1.00 94.75 107 GLU A C 1
ATOM 861 O O . GLU A 1 107 ? -8.243 -3.607 18.492 1.00 94.75 107 GLU A O 1
ATOM 866 N N . LYS A 1 108 ? -8.015 -2.622 16.486 1.00 93.12 108 LYS A N 1
ATOM 867 C CA . LYS A 1 108 ? -9.415 -2.787 16.076 1.00 93.12 108 LYS A CA 1
ATOM 868 C C . LYS A 1 108 ? -9.740 -4.188 15.552 1.00 93.12 108 LYS A C 1
ATOM 870 O O . LYS A 1 108 ? -10.880 -4.420 15.157 1.00 93.12 108 LYS A O 1
ATOM 875 N N . LYS A 1 109 ? -8.777 -5.120 15.593 1.00 91.25 109 LYS A N 1
ATOM 876 C CA . LYS A 1 109 ? -8.898 -6.522 15.155 1.00 91.25 109 LYS A CA 1
ATOM 877 C C . LYS A 1 109 ? -9.328 -6.676 13.692 1.00 91.25 109 LYS A C 1
ATOM 879 O O . LYS A 1 109 ? -9.959 -7.669 13.340 1.00 91.25 109 LYS A O 1
ATOM 884 N N . ILE A 1 110 ? -8.989 -5.693 12.858 1.00 90.69 110 ILE A N 1
ATOM 885 C CA . ILE A 1 110 ? -9.138 -5.789 11.402 1.00 90.69 110 ILE A CA 1
ATOM 886 C C . ILE A 1 110 ? -8.006 -6.648 10.836 1.00 90.69 110 ILE A C 1
ATOM 888 O O . ILE A 1 110 ? -8.249 -7.539 10.031 1.00 90.69 110 ILE A O 1
ATOM 892 N N . LEU A 1 111 ? -6.775 -6.410 11.301 1.00 91.38 111 LEU A N 1
ATOM 893 C CA . LEU A 1 111 ? -5.622 -7.253 10.997 1.00 91.38 111 LEU A CA 1
ATOM 894 C C . LEU A 1 111 ? -5.381 -8.253 12.130 1.00 91.38 111 LEU A C 1
ATOM 896 O O . LEU A 1 111 ? -5.550 -7.935 13.313 1.00 91.38 111 LEU A O 1
ATOM 900 N N . LYS A 1 112 ? -4.966 -9.469 11.765 1.00 88.06 112 LYS A N 1
ATOM 901 C CA . LYS A 1 112 ? -4.661 -10.535 12.724 1.00 88.06 112 LYS A CA 1
ATOM 902 C C . LYS A 1 112 ? -3.452 -10.170 13.599 1.00 88.06 112 LYS A C 1
ATOM 904 O O . LYS A 1 112 ? -2.620 -9.329 13.254 1.00 88.06 112 LYS A O 1
ATOM 909 N N . SER A 1 113 ? -3.376 -10.806 14.767 1.00 85.00 113 SER A N 1
ATOM 910 C CA . SER A 1 113 ? -2.222 -10.757 15.672 1.00 85.00 113 SER A CA 1
ATOM 911 C C . SER A 1 113 ? -1.813 -12.199 16.000 1.00 85.00 113 SER A C 1
ATOM 913 O O . SER A 1 113 ? -2.611 -12.893 16.630 1.00 85.00 113 SER A O 1
ATOM 915 N N . PRO A 1 114 ? -0.623 -12.678 15.583 1.00 84.31 114 PRO A N 1
ATOM 916 C CA . PRO A 1 114 ? 0.478 -11.939 14.950 1.00 84.31 114 PRO A CA 1
ATOM 917 C C . PRO A 1 114 ? 0.151 -11.428 13.537 1.00 84.31 114 PRO A C 1
ATOM 919 O O . PRO A 1 114 ? -0.778 -11.905 12.895 1.00 84.31 114 PRO A O 1
ATOM 922 N N . LEU A 1 115 ? 0.899 -10.411 13.097 1.00 90.06 115 LEU A N 1
ATOM 923 C CA . LEU A 1 115 ? 0.679 -9.732 11.820 1.00 90.06 115 LEU A CA 1
ATOM 924 C C . LEU A 1 115 ? 1.077 -10.648 10.656 1.00 90.06 115 LEU A C 1
ATOM 926 O O . LEU A 1 115 ? 2.241 -11.032 10.558 1.00 90.06 115 LEU A O 1
ATOM 930 N N . ASP A 1 116 ? 0.125 -10.954 9.780 1.00 94.50 116 ASP A N 1
ATOM 931 C CA . ASP A 1 116 ? 0.370 -11.688 8.538 1.00 94.50 116 ASP A CA 1
ATOM 932 C C . ASP A 1 116 ? 0.683 -10.694 7.400 1.00 94.50 116 ASP A C 1
ATOM 934 O O . ASP A 1 116 ? -0.146 -9.818 7.121 1.00 94.50 116 ASP A O 1
ATOM 938 N N . PRO A 1 117 ? 1.853 -10.787 6.734 1.00 96.25 117 PRO A N 1
ATOM 939 C CA . PRO A 1 117 ? 2.193 -9.932 5.598 1.00 96.25 117 PRO A CA 1
ATOM 940 C C . PRO A 1 117 ? 1.141 -9.936 4.486 1.00 96.25 117 PRO A C 1
ATOM 942 O O . PRO A 1 117 ? 0.907 -8.896 3.873 1.00 96.25 117 PRO A O 1
ATOM 945 N N . VAL A 1 118 ? 0.478 -11.071 4.241 1.00 95.81 118 VAL A N 1
ATOM 946 C CA . VAL A 1 118 ? -0.520 -11.201 3.168 1.00 95.81 118 VAL A CA 1
ATOM 947 C C . VAL A 1 118 ? -1.763 -10.365 3.471 1.00 95.81 118 VAL A C 1
ATOM 949 O O . VAL A 1 118 ? -2.247 -9.649 2.594 1.00 95.81 118 VAL A O 1
ATOM 952 N N . ASP A 1 119 ? -2.234 -10.382 4.722 1.00 95.19 119 ASP A N 1
ATOM 953 C CA . ASP A 1 119 ? -3.383 -9.579 5.163 1.00 95.19 119 ASP A CA 1
ATOM 954 C C . ASP A 1 119 ? -3.079 -8.072 5.048 1.00 95.19 119 ASP A C 1
ATOM 956 O O . ASP A 1 119 ? -3.929 -7.278 4.637 1.00 95.19 119 ASP A O 1
ATOM 960 N N . VAL A 1 120 ? -1.843 -7.667 5.368 1.00 96.62 120 VAL A N 1
ATOM 961 C CA . VAL A 1 120 ? -1.394 -6.274 5.214 1.00 96.62 120 VAL A CA 1
ATOM 962 C C . VAL A 1 120 ? -1.410 -5.863 3.746 1.00 96.62 120 VAL A C 1
ATOM 964 O O . VAL A 1 120 ? -1.933 -4.804 3.408 1.00 96.62 120 VAL A O 1
ATOM 967 N N . VAL A 1 121 ? -0.855 -6.699 2.868 1.00 97.00 121 VAL A N 1
ATOM 968 C CA . VAL A 1 121 ? -0.800 -6.437 1.426 1.00 97.00 121 VAL A CA 1
ATOM 969 C C . VAL A 1 121 ? -2.197 -6.348 0.823 1.00 97.00 121 VAL A C 1
ATOM 971 O O . VAL A 1 121 ? -2.448 -5.433 0.038 1.00 97.00 121 VAL A O 1
ATOM 974 N N . ALA A 1 122 ? -3.113 -7.237 1.218 1.00 95.50 122 ALA A N 1
ATOM 975 C CA . ALA A 1 122 ? -4.509 -7.176 0.799 1.00 95.50 122 ALA A CA 1
ATOM 976 C C . ALA A 1 122 ? -5.120 -5.812 1.147 1.00 95.50 122 ALA A C 1
ATOM 978 O O . ALA A 1 122 ? -5.621 -5.117 0.264 1.00 95.50 122 ALA A O 1
ATOM 979 N N . TRP A 1 123 ? -4.963 -5.357 2.394 1.00 95.75 123 TRP A N 1
ATOM 980 C CA . TRP A 1 123 ? -5.460 -4.045 2.809 1.00 95.75 123 TRP A CA 1
ATOM 981 C C . TRP A 1 123 ? -4.811 -2.879 2.041 1.00 95.75 123 TRP A C 1
ATOM 983 O O . TRP A 1 123 ? -5.515 -1.965 1.606 1.00 95.75 123 TRP A O 1
ATOM 993 N N . LEU A 1 124 ? -3.489 -2.914 1.825 1.00 97.00 124 LEU A N 1
ATOM 994 C CA . LEU A 1 124 ? -2.770 -1.882 1.066 1.00 97.00 124 LEU A CA 1
ATOM 995 C C . LEU A 1 124 ? -3.249 -1.786 -0.392 1.00 97.00 124 LEU A C 1
ATOM 997 O O . LEU A 1 124 ? -3.291 -0.693 -0.955 1.00 97.00 124 LEU A O 1
ATOM 1001 N N . ARG A 1 125 ? -3.596 -2.919 -1.013 1.00 94.56 125 ARG A N 1
ATOM 1002 C CA . ARG A 1 125 ? -4.025 -3.003 -2.420 1.00 94.56 125 ARG A CA 1
ATOM 1003 C C . ARG A 1 125 ? -5.505 -2.676 -2.607 1.00 94.56 125 ARG A C 1
ATOM 1005 O O . ARG A 1 125 ? -5.866 -2.053 -3.602 1.00 94.56 125 ARG A O 1
ATOM 1012 N N . GLU A 1 126 ? -6.352 -3.081 -1.666 1.00 92.19 126 GLU A N 1
ATOM 1013 C CA . GLU A 1 126 ? -7.804 -2.880 -1.731 1.00 92.19 126 GLU A CA 1
ATOM 1014 C C . GLU A 1 126 ? -8.239 -1.460 -1.345 1.00 92.19 126 GLU A C 1
ATOM 1016 O O . GLU A 1 126 ? -9.364 -1.056 -1.650 1.00 92.19 126 GLU A O 1
ATOM 1021 N N . ASN A 1 127 ? -7.369 -0.686 -0.688 1.00 93.88 127 ASN A N 1
ATOM 1022 C CA . ASN A 1 127 ? -7.690 0.648 -0.194 1.00 93.88 127 ASN A CA 1
ATOM 1023 C C . ASN A 1 127 ? -7.106 1.772 -1.080 1.00 93.88 127 ASN A C 1
ATOM 1025 O O . ASN A 1 127 ? -5.985 2.231 -0.851 1.00 93.88 127 ASN A O 1
ATOM 1029 N N . PRO A 1 128 ? -7.875 2.315 -2.046 1.00 93.06 128 PRO A N 1
ATOM 1030 C CA . PRO A 1 128 ? -7.390 3.343 -2.971 1.00 93.06 128 PRO A CA 1
ATOM 1031 C C . PRO A 1 128 ? -7.175 4.722 -2.327 1.00 93.06 128 PRO A C 1
ATOM 1033 O O . PRO A 1 128 ? -6.682 5.629 -2.993 1.00 93.06 128 PRO A O 1
ATOM 1036 N N . ARG A 1 129 ? -7.580 4.920 -1.064 1.00 95.50 129 ARG A N 1
ATOM 1037 C CA . ARG A 1 129 ? -7.426 6.200 -0.345 1.00 95.50 129 ARG A CA 1
ATOM 1038 C C . ARG A 1 129 ? -6.064 6.348 0.333 1.00 95.50 129 ARG A C 1
ATOM 1040 O O . ARG A 1 129 ? -5.783 7.401 0.908 1.00 95.50 129 ARG A O 1
ATOM 1047 N N . LEU A 1 130 ? -5.242 5.304 0.298 1.00 97.62 130 LEU A N 1
ATOM 1048 C CA . LEU A 1 130 ? -3.891 5.349 0.833 1.00 97.62 130 LEU A CA 1
ATOM 1049 C C . LEU A 1 130 ? -2.992 6.199 -0.059 1.00 97.62 130 LEU A C 1
ATOM 1051 O O . LEU A 1 130 ? -3.006 6.094 -1.288 1.00 97.62 130 LEU A O 1
ATOM 1055 N N . ASP A 1 131 ? -2.180 7.037 0.572 1.00 97.94 131 ASP A N 1
ATOM 1056 C CA . ASP A 1 131 ? -1.155 7.788 -0.128 1.00 97.94 131 ASP A CA 1
ATOM 1057 C C . ASP A 1 131 ? -0.084 6.816 -0.637 1.00 97.94 131 ASP A C 1
ATOM 1059 O O . ASP A 1 131 ? 0.619 6.155 0.129 1.00 97.94 131 ASP A O 1
ATOM 1063 N N . LYS A 1 132 ? 0.067 6.761 -1.961 1.00 97.56 132 LYS A N 1
ATOM 1064 C CA . LYS A 1 132 ? 1.054 5.931 -2.655 1.00 97.56 132 LYS A CA 1
ATOM 1065 C C . LYS A 1 132 ? 2.491 6.175 -2.188 1.00 97.56 132 LYS A C 1
ATOM 1067 O O . LYS A 1 132 ? 3.304 5.257 -2.265 1.00 97.56 132 LYS A O 1
ATOM 1072 N N . LYS A 1 133 ? 2.821 7.381 -1.712 1.00 97.38 133 LYS A N 1
ATOM 1073 C CA . LYS A 1 133 ? 4.121 7.667 -1.091 1.00 97.38 133 LYS A CA 1
ATOM 1074 C C . LYS A 1 133 ? 4.256 6.953 0.253 1.00 97.38 133 LYS A C 1
ATOM 1076 O O . LYS A 1 133 ? 5.269 6.322 0.513 1.00 97.38 133 LYS A O 1
ATOM 1081 N N . ARG A 1 134 ? 3.208 6.982 1.074 1.00 98.00 134 ARG A N 1
ATOM 1082 C CA . ARG A 1 134 ? 3.176 6.326 2.391 1.00 98.00 134 ARG A CA 1
ATOM 1083 C C . ARG A 1 134 ? 3.196 4.808 2.298 1.00 98.00 134 ARG A C 1
ATOM 1085 O O . ARG A 1 134 ? 3.810 4.159 3.139 1.00 98.00 134 ARG A O 1
ATOM 1092 N N . ILE A 1 135 ? 2.589 4.250 1.250 1.00 98.06 135 ILE A N 1
ATOM 1093 C CA . ILE A 1 135 ? 2.741 2.829 0.916 1.00 98.06 135 ILE A CA 1
ATOM 1094 C C . ILE A 1 135 ? 4.226 2.505 0.714 1.00 98.06 135 ILE A C 1
ATOM 1096 O O . ILE A 1 135 ? 4.724 1.578 1.349 1.00 98.06 135 ILE A O 1
ATOM 1100 N N . ALA A 1 136 ? 4.937 3.294 -0.102 1.00 97.00 136 ALA A N 1
ATOM 1101 C CA . ALA A 1 136 ? 6.363 3.100 -0.365 1.00 97.00 136 ALA A CA 1
ATOM 1102 C C . ALA A 1 136 ? 7.215 3.218 0.909 1.00 97.00 136 ALA A C 1
ATOM 1104 O O . ALA A 1 136 ? 8.002 2.313 1.177 1.00 97.00 136 ALA A O 1
ATOM 1105 N N . ASP A 1 137 ? 6.995 4.259 1.725 1.00 96.50 137 ASP A N 1
ATOM 1106 C CA . ASP A 1 137 ? 7.681 4.462 3.015 1.00 96.50 137 ASP A CA 1
ATOM 1107 C C . ASP A 1 137 ? 7.558 3.221 3.930 1.00 96.50 137 ASP A C 1
ATOM 1109 O O . ASP A 1 137 ? 8.470 2.885 4.691 1.00 96.50 137 ASP A O 1
ATOM 1113 N N . TYR A 1 138 ? 6.415 2.527 3.875 1.00 97.44 138 TYR A N 1
ATOM 1114 C CA . TYR A 1 138 ? 6.157 1.342 4.687 1.00 97.44 138 TYR A CA 1
ATOM 1115 C C . TYR A 1 138 ? 6.775 0.069 4.106 1.00 97.44 138 TYR A C 1
ATOM 1117 O O . TYR A 1 138 ? 7.501 -0.627 4.821 1.00 97.44 138 TYR A O 1
ATOM 1125 N N . ILE A 1 139 ? 6.493 -0.256 2.839 1.00 96.75 139 ILE A N 1
ATOM 1126 C CA . ILE A 1 139 ? 6.930 -1.523 2.230 1.00 96.75 139 ILE A CA 1
ATOM 1127 C C . ILE A 1 139 ? 8.439 -1.540 1.954 1.00 96.75 139 ILE A C 1
ATOM 1129 O O . ILE A 1 139 ? 9.060 -2.588 2.079 1.00 96.75 139 ILE A O 1
ATOM 1133 N N . CYS A 1 140 ? 9.057 -0.388 1.665 1.00 94.75 140 CYS A N 1
ATOM 1134 C CA . CYS A 1 140 ? 10.502 -0.289 1.416 1.00 94.75 140 CYS A CA 1
ATOM 1135 C C . CYS A 1 140 ? 11.335 -0.276 2.710 1.00 94.75 140 CYS A C 1
ATOM 1137 O O . CYS A 1 140 ? 12.565 -0.258 2.670 1.00 94.75 140 CYS A O 1
ATOM 1139 N N . SER A 1 141 ? 10.695 -0.301 3.884 1.00 93.56 141 SER A N 1
ATOM 1140 C CA . SER A 1 141 ? 11.415 -0.368 5.151 1.00 93.56 141 SER A CA 1
ATOM 1141 C C . SER A 1 141 ? 12.070 -1.738 5.334 1.00 93.56 141 SER A C 1
ATOM 1143 O O . SER A 1 141 ? 11.405 -2.768 5.242 1.00 93.56 141 SER A O 1
ATOM 1145 N N . ARG A 1 142 ? 13.350 -1.774 5.735 1.00 90.00 142 ARG A N 1
ATOM 1146 C CA . ARG A 1 142 ? 14.079 -3.034 6.010 1.00 90.00 142 ARG A CA 1
ATOM 1147 C C . ARG A 1 142 ? 13.380 -3.953 7.020 1.00 90.00 142 ARG A C 1
ATOM 1149 O O . ARG A 1 142 ? 13.568 -5.162 6.979 1.00 90.00 142 ARG A O 1
ATOM 1156 N N . LYS A 1 143 ? 12.577 -3.390 7.930 1.00 93.38 143 LYS A N 1
ATOM 1157 C CA . LYS A 1 143 ? 11.801 -4.154 8.925 1.00 93.38 143 LYS A CA 1
ATOM 1158 C C . LYS A 1 143 ? 10.620 -4.912 8.310 1.00 93.38 143 LYS A C 1
ATOM 1160 O O . LYS A 1 143 ? 10.143 -5.866 8.910 1.00 93.38 143 LYS A O 1
ATOM 1165 N N . ASN A 1 144 ? 10.173 -4.490 7.131 1.00 94.81 144 ASN A N 1
ATOM 1166 C CA . ASN A 1 144 ? 8.974 -4.969 6.456 1.00 94.81 144 ASN A CA 1
ATOM 1167 C C . ASN A 1 144 ? 9.309 -5.740 5.167 1.00 94.81 144 ASN A C 1
ATOM 1169 O O . ASN A 1 144 ? 8.460 -5.848 4.288 1.00 94.81 144 ASN A O 1
ATOM 1173 N N . ALA A 1 145 ? 10.515 -6.310 5.047 1.00 94.31 145 ALA A N 1
ATOM 1174 C CA . ALA A 1 145 ? 10.931 -7.056 3.854 1.00 94.31 145 ALA A CA 1
ATOM 1175 C C . ALA A 1 145 ? 9.957 -8.196 3.485 1.00 94.31 145 ALA A C 1
ATOM 1177 O O . ALA A 1 145 ? 9.643 -8.381 2.316 1.00 94.31 145 ALA A O 1
ATOM 1178 N N . ALA A 1 146 ? 9.391 -8.891 4.480 1.00 95.81 146 ALA A N 1
ATOM 1179 C CA . ALA A 1 146 ? 8.366 -9.912 4.248 1.00 95.81 146 ALA A CA 1
ATOM 1180 C C . ALA A 1 146 ? 7.061 -9.337 3.661 1.00 95.81 146 ALA A C 1
ATOM 1182 O O . ALA A 1 146 ? 6.385 -10.003 2.883 1.00 95.81 146 ALA A O 1
ATOM 1183 N N . VAL A 1 147 ? 6.711 -8.093 4.011 1.00 97.25 147 VAL A N 1
ATOM 1184 C CA . VAL A 1 147 ? 5.566 -7.386 3.416 1.00 97.25 147 VAL A CA 1
ATOM 1185 C C . VAL A 1 147 ? 5.880 -7.006 1.975 1.00 97.25 147 VAL A C 1
ATOM 1187 O O . VAL A 1 147 ? 5.007 -7.155 1.132 1.00 97.25 147 VAL A O 1
ATOM 1190 N N . LEU A 1 148 ? 7.105 -6.565 1.669 1.00 97.12 148 LEU A N 1
ATOM 1191 C CA . LEU A 1 148 ? 7.514 -6.270 0.293 1.00 97.12 148 LEU A CA 1
ATOM 1192 C C . LEU A 1 148 ? 7.489 -7.520 -0.596 1.00 97.12 148 LEU A C 1
ATOM 1194 O O . LEU A 1 148 ? 6.945 -7.459 -1.695 1.00 97.12 148 LEU A O 1
ATOM 1198 N N . ASP A 1 149 ? 8.016 -8.648 -0.115 1.00 96.88 149 ASP A N 1
ATOM 1199 C CA . ASP A 1 149 ? 7.958 -9.933 -0.827 1.00 96.88 149 ASP A CA 1
ATOM 1200 C C . ASP A 1 149 ? 6.502 -10.357 -1.093 1.00 96.88 149 ASP A C 1
ATOM 1202 O O . ASP A 1 149 ? 6.121 -10.608 -2.237 1.00 96.88 149 ASP A O 1
ATOM 1206 N N . ALA A 1 150 ? 5.640 -10.321 -0.071 1.00 97.06 150 ALA A N 1
ATOM 1207 C CA . ALA A 1 150 ? 4.211 -10.585 -0.243 1.00 97.06 150 ALA A CA 1
ATOM 1208 C C . ALA A 1 150 ? 3.533 -9.575 -1.191 1.00 97.06 150 ALA A C 1
ATOM 1210 O O . ALA A 1 150 ? 2.633 -9.941 -1.950 1.00 97.06 150 ALA A O 1
ATOM 1211 N N . PHE A 1 151 ? 3.974 -8.313 -1.183 1.00 97.44 151 PHE A N 1
ATOM 1212 C CA . PHE A 1 151 ? 3.445 -7.263 -2.046 1.00 97.44 151 PHE A CA 1
ATOM 1213 C C . PHE A 1 151 ? 3.761 -7.560 -3.508 1.00 97.44 151 PHE A C 1
ATOM 1215 O O . PHE A 1 151 ? 2.839 -7.543 -4.317 1.00 97.44 151 PHE A O 1
ATOM 1222 N N . VAL A 1 152 ? 5.007 -7.913 -3.844 1.00 96.75 152 VAL A N 1
ATOM 1223 C CA . VAL A 1 152 ? 5.407 -8.322 -5.204 1.00 96.75 152 VAL A CA 1
ATOM 1224 C C . VAL A 1 152 ? 4.630 -9.564 -5.649 1.00 96.75 152 VAL A C 1
ATOM 1226 O O . VAL A 1 152 ? 4.049 -9.566 -6.733 1.00 96.75 152 VAL A O 1
ATOM 1229 N N . ARG A 1 153 ? 4.525 -10.586 -4.789 1.00 95.81 153 ARG A N 1
ATOM 1230 C CA . ARG A 1 153 ? 3.788 -11.830 -5.084 1.00 95.81 153 ARG A CA 1
ATOM 1231 C C . ARG A 1 153 ? 2.288 -11.627 -5.303 1.00 95.81 153 ARG A C 1
ATOM 1233 O O . ARG A 1 153 ? 1.644 -12.481 -5.906 1.00 95.81 153 ARG A O 1
ATOM 1240 N N . SER A 1 154 ? 1.720 -10.517 -4.828 1.00 95.88 154 SER A N 1
ATOM 1241 C CA . SER A 1 154 ? 0.301 -10.200 -5.035 1.00 95.88 154 SER A CA 1
ATOM 1242 C C . SER A 1 154 ? -0.039 -9.773 -6.469 1.00 95.88 154 SER A C 1
ATOM 1244 O O . SER A 1 154 ? -1.220 -9.659 -6.810 1.00 95.88 154 SER A O 1
ATOM 1246 N N . PHE A 1 155 ? 0.964 -9.526 -7.319 1.00 95.25 155 PHE A N 1
ATOM 1247 C CA . PHE A 1 155 ? 0.758 -9.132 -8.709 1.00 95.25 155 PHE A CA 1
ATOM 1248 C C . PHE A 1 155 ? 0.724 -10.353 -9.640 1.00 95.25 155 PHE A C 1
ATOM 1250 O O . PHE A 1 155 ? 1.599 -11.218 -9.577 1.00 95.25 155 PHE A O 1
ATOM 1257 N N . PRO A 1 156 ? -0.256 -10.428 -10.555 1.00 94.31 156 PRO A N 1
ATOM 1258 C CA . PRO A 1 156 ? -0.372 -11.541 -11.487 1.00 94.31 156 PRO A CA 1
ATOM 1259 C C . PRO A 1 156 ? 0.582 -11.361 -12.679 1.00 94.31 156 PRO A C 1
ATOM 1261 O O . PRO A 1 156 ? 0.163 -10.964 -13.760 1.00 94.31 156 PRO A O 1
ATOM 1264 N N . PHE A 1 157 ? 1.871 -11.662 -12.503 1.00 93.88 157 PHE A N 1
ATOM 1265 C CA . PHE A 1 157 ? 2.874 -11.516 -13.574 1.00 93.88 157 PHE A CA 1
ATOM 1266 C C . PHE A 1 157 ? 2.859 -12.635 -14.632 1.00 93.88 157 PHE A C 1
ATOM 1268 O O . PHE A 1 157 ? 3.569 -12.548 -15.636 1.00 93.88 157 PHE A O 1
ATOM 1275 N N . GLY A 1 158 ? 2.061 -13.690 -14.443 1.00 94.00 158 GLY A N 1
ATOM 1276 C CA . GLY A 1 158 ? 1.979 -14.809 -15.385 1.00 94.00 158 GLY A CA 1
ATOM 1277 C C . GLY A 1 158 ? 1.651 -14.346 -16.808 1.00 94.00 158 GLY A C 1
ATOM 1278 O O . GLY A 1 158 ? 0.729 -13.557 -17.007 1.00 94.00 158 GLY A O 1
ATOM 1279 N N . ASN A 1 159 ? 2.412 -14.827 -17.798 1.00 94.31 159 ASN A N 1
ATOM 1280 C CA . ASN A 1 159 ? 2.263 -14.487 -19.223 1.00 94.31 159 ASN A CA 1
ATOM 1281 C C . ASN A 1 159 ? 2.250 -12.975 -19.534 1.00 94.31 159 ASN A C 1
ATOM 1283 O O . ASN A 1 159 ? 1.686 -12.554 -20.543 1.00 94.31 159 ASN A O 1
ATOM 1287 N N . THR A 1 160 ? 2.864 -12.154 -18.683 1.00 96.19 160 THR A N 1
ATOM 1288 C CA . THR A 1 160 ? 2.909 -10.698 -18.849 1.00 96.19 160 THR A CA 1
ATOM 1289 C C . THR A 1 160 ? 4.287 -10.282 -19.352 1.00 96.19 160 THR A C 1
ATOM 1291 O O . THR A 1 160 ? 5.306 -10.831 -18.932 1.00 96.19 160 THR A O 1
ATOM 1294 N N . ARG A 1 161 ? 4.346 -9.316 -20.273 1.00 96.31 161 ARG A N 1
ATOM 1295 C CA . ARG A 1 161 ? 5.628 -8.771 -20.736 1.00 96.31 161 ARG A CA 1
ATOM 1296 C C . ARG A 1 161 ? 6.315 -8.020 -19.596 1.00 96.31 161 ARG A C 1
ATOM 1298 O O . ARG A 1 161 ? 5.646 -7.420 -18.759 1.00 96.31 161 ARG A O 1
ATOM 1305 N N . LEU A 1 162 ? 7.647 -8.006 -19.587 1.00 95.31 162 LEU A N 1
ATOM 1306 C CA . LEU A 1 162 ? 8.427 -7.370 -18.518 1.00 95.31 162 LEU A CA 1
ATOM 1307 C C . LEU A 1 162 ? 8.048 -5.894 -18.306 1.00 95.31 162 LEU A C 1
ATOM 1309 O O . LEU A 1 162 ? 7.888 -5.450 -17.173 1.00 95.31 162 LEU A O 1
ATOM 1313 N N . ASP A 1 163 ? 7.875 -5.142 -19.391 1.00 95.88 163 ASP A N 1
ATOM 1314 C CA . ASP A 1 163 ? 7.507 -3.728 -19.354 1.00 95.88 163 ASP A CA 1
ATOM 1315 C C . ASP A 1 163 ? 6.083 -3.494 -18.828 1.00 95.88 163 ASP A C 1
ATOM 1317 O O . ASP A 1 163 ? 5.845 -2.531 -18.096 1.00 95.88 163 ASP A O 1
ATOM 1321 N N . ASP A 1 164 ? 5.147 -4.394 -19.136 1.00 97.25 164 ASP A N 1
ATOM 1322 C CA . ASP A 1 164 ? 3.788 -4.363 -18.586 1.00 97.25 164 ASP A CA 1
ATOM 1323 C C . ASP A 1 164 ? 3.768 -4.720 -17.092 1.00 97.25 164 ASP A C 1
ATOM 1325 O O . ASP A 1 164 ? 3.110 -4.038 -16.303 1.00 97.25 164 ASP A O 1
ATOM 1329 N N . ALA A 1 165 ? 4.529 -5.741 -16.689 1.00 96.69 165 ALA A N 1
ATOM 1330 C CA . ALA A 1 165 ? 4.666 -6.157 -15.295 1.00 96.69 165 ALA A CA 1
ATOM 1331 C C . ALA A 1 165 ? 5.270 -5.038 -14.435 1.00 96.69 165 ALA A C 1
ATOM 1333 O O . ALA A 1 165 ? 4.741 -4.714 -13.369 1.00 96.69 165 ALA A O 1
ATOM 1334 N N . LEU A 1 166 ? 6.331 -4.392 -14.931 1.00 95.56 166 LEU A N 1
ATOM 1335 C CA . LEU A 1 166 ? 6.986 -3.287 -14.240 1.00 95.56 166 LEU A CA 1
ATOM 1336 C C . LEU A 1 166 ? 6.052 -2.081 -14.098 1.00 95.56 166 LEU A C 1
ATOM 1338 O O . LEU A 1 166 ? 5.966 -1.496 -13.021 1.00 95.56 166 LEU A O 1
ATOM 1342 N N . ARG A 1 167 ? 5.312 -1.729 -15.157 1.00 96.44 167 ARG A N 1
ATOM 1343 C CA . ARG A 1 167 ? 4.319 -0.648 -15.103 1.00 96.44 167 ARG A CA 1
ATOM 1344 C C . ARG A 1 167 ? 3.247 -0.935 -14.055 1.00 96.44 167 ARG A C 1
ATOM 1346 O O . ARG A 1 167 ? 3.000 -0.095 -13.197 1.00 96.44 167 ARG A O 1
ATOM 1353 N N . MET A 1 168 ? 2.670 -2.137 -14.082 1.00 95.44 168 MET A N 1
ATOM 1354 C CA . MET A 1 168 ? 1.639 -2.557 -13.131 1.00 95.44 168 MET A CA 1
ATOM 1355 C C . MET A 1 168 ? 2.133 -2.472 -11.682 1.00 95.44 168 MET A C 1
ATOM 1357 O O . MET A 1 168 ? 1.414 -1.994 -10.803 1.00 95.44 168 MET A O 1
ATOM 1361 N N . PHE A 1 169 ? 3.365 -2.918 -11.439 1.00 95.81 169 PHE A N 1
ATOM 1362 C CA . PHE A 1 169 ? 3.984 -2.900 -10.122 1.00 95.81 169 PHE A CA 1
ATOM 1363 C C . PHE A 1 169 ? 4.256 -1.472 -9.628 1.00 95.81 169 PHE A C 1
ATOM 1365 O O . PHE A 1 169 ? 3.825 -1.096 -8.535 1.00 95.81 169 PHE A O 1
ATOM 1372 N N . LEU A 1 170 ? 4.907 -0.647 -10.453 1.00 95.00 170 LEU A N 1
ATOM 1373 C CA . LEU A 1 170 ? 5.294 0.719 -10.094 1.00 95.00 170 LEU A CA 1
ATOM 1374 C C . LEU A 1 170 ? 4.112 1.695 -10.037 1.00 95.00 170 LEU A C 1
ATOM 1376 O O . LEU A 1 170 ? 4.212 2.733 -9.391 1.00 95.00 170 LEU A O 1
ATOM 1380 N N . GLU A 1 171 ? 2.975 1.383 -10.659 1.00 95.12 171 GLU A N 1
ATOM 1381 C CA . GLU A 1 171 ? 1.752 2.179 -10.518 1.00 95.12 171 GLU A CA 1
ATOM 1382 C C . GLU A 1 171 ? 1.111 2.055 -9.130 1.00 95.12 171 GLU A C 1
ATOM 1384 O O . GLU A 1 171 ? 0.339 2.936 -8.729 1.00 95.12 171 GLU A O 1
ATOM 1389 N N . ALA A 1 172 ? 1.411 0.994 -8.377 1.00 95.00 172 ALA A N 1
ATOM 1390 C CA . ALA A 1 172 ? 0.775 0.728 -7.090 1.00 95.00 172 ALA A CA 1
ATOM 1391 C C . ALA A 1 172 ? 1.275 1.635 -5.950 1.00 95.00 172 ALA A C 1
ATOM 1393 O O . ALA A 1 172 ? 0.562 1.821 -4.967 1.00 95.00 172 ALA A O 1
ATOM 1394 N N . PHE A 1 173 ? 2.457 2.239 -6.082 1.00 96.62 173 PHE A N 1
ATOM 1395 C CA . PHE A 1 173 ? 3.056 3.132 -5.084 1.00 96.62 173 PHE A CA 1
ATOM 1396 C C . PHE A 1 173 ? 3.869 4.247 -5.765 1.00 96.62 173 PHE A C 1
ATOM 1398 O O . PHE A 1 173 ? 3.958 4.310 -6.987 1.00 96.62 173 PHE A O 1
ATOM 1405 N N . ARG A 1 174 ? 4.415 5.201 -5.004 1.00 96.69 174 ARG A N 1
ATOM 1406 C CA . ARG A 1 174 ? 5.376 6.177 -5.549 1.00 96.69 174 ARG A CA 1
ATOM 1407 C C . ARG A 1 174 ? 6.781 5.643 -5.334 1.00 96.69 174 ARG A C 1
ATOM 1409 O O . ARG A 1 174 ? 7.134 5.348 -4.201 1.00 96.69 174 ARG A O 1
ATOM 1416 N N . LEU A 1 175 ? 7.566 5.531 -6.403 1.00 94.50 175 LEU A N 1
ATOM 1417 C CA . LEU A 1 175 ? 8.936 5.037 -6.307 1.00 94.50 175 LEU A CA 1
ATOM 1418 C C . LEU A 1 175 ? 9.751 5.906 -5.320 1.00 94.50 175 LEU A C 1
ATOM 1420 O O . LEU A 1 175 ? 9.664 7.136 -5.405 1.00 94.50 175 LEU A O 1
ATOM 1424 N N . PRO A 1 176 ? 10.507 5.297 -4.387 1.00 94.81 176 PRO A N 1
ATOM 1425 C CA . PRO A 1 176 ? 11.367 6.037 -3.470 1.00 94.81 176 PRO A CA 1
ATOM 1426 C C . PRO A 1 176 ? 12.493 6.765 -4.217 1.00 94.81 176 PRO A C 1
ATOM 1428 O O . PRO A 1 176 ? 12.882 6.365 -5.312 1.00 94.81 176 PRO A O 1
ATOM 1431 N N . GLY A 1 177 ? 13.014 7.841 -3.621 1.00 94.19 177 GLY A N 1
ATOM 1432 C CA . GLY A 1 177 ? 14.135 8.610 -4.181 1.00 94.19 177 GLY A CA 1
ATOM 1433 C C . GLY A 1 177 ? 15.514 8.091 -3.765 1.00 94.19 177 GLY A C 1
ATOM 1434 O O . GLY A 1 177 ? 16.505 8.379 -4.432 1.00 94.19 177 GLY A O 1
ATOM 1435 N N . GLU A 1 178 ? 15.586 7.318 -2.681 1.00 94.75 178 GLU A N 1
ATOM 1436 C CA . GLU A 1 178 ? 16.839 6.795 -2.143 1.00 94.75 178 GLU A CA 1
ATOM 1437 C C . GLU A 1 178 ? 17.315 5.584 -2.953 1.00 94.75 178 GLU A C 1
ATOM 1439 O O . GLU A 1 178 ? 16.611 4.579 -3.082 1.00 94.75 178 GLU A O 1
ATOM 1444 N N . ALA A 1 179 ? 18.550 5.635 -3.459 1.00 95.44 179 ALA A N 1
ATOM 1445 C CA . ALA A 1 179 ? 19.099 4.585 -4.322 1.00 95.44 179 ALA A CA 1
ATOM 1446 C C . ALA A 1 179 ? 19.074 3.187 -3.668 1.00 95.44 179 ALA A C 1
ATOM 1448 O O . ALA A 1 179 ? 18.830 2.184 -4.341 1.00 95.44 179 ALA A O 1
ATOM 1449 N N . ALA A 1 180 ? 19.286 3.118 -2.350 1.00 94.56 180 ALA A N 1
ATOM 1450 C CA . ALA A 1 180 ? 19.239 1.865 -1.598 1.00 94.56 180 ALA A CA 1
ATOM 1451 C C . ALA A 1 180 ? 17.830 1.242 -1.571 1.00 94.56 180 ALA A C 1
ATOM 1453 O O . ALA A 1 180 ? 17.699 0.022 -1.660 1.00 94.56 180 ALA A O 1
ATOM 1454 N N . GLU A 1 181 ? 16.784 2.063 -1.476 1.00 94.75 181 GLU A N 1
ATOM 1455 C CA . GLU A 1 181 ? 15.391 1.604 -1.454 1.00 94.75 181 GLU A CA 1
ATOM 1456 C C . GLU A 1 181 ? 14.938 1.166 -2.847 1.00 94.75 181 GLU A C 1
ATOM 1458 O O . GLU A 1 181 ? 14.322 0.112 -2.991 1.00 94.75 181 GLU A O 1
ATOM 1463 N N . ILE A 1 182 ? 15.324 1.913 -3.888 1.00 95.44 182 ILE A N 1
ATOM 1464 C CA . ILE A 1 182 ? 15.076 1.522 -5.283 1.00 95.44 182 ILE A CA 1
ATOM 1465 C C . ILE A 1 182 ? 15.715 0.159 -5.568 1.00 95.44 182 ILE A C 1
ATOM 1467 O O . ILE A 1 182 ? 15.059 -0.728 -6.110 1.00 95.44 182 ILE A O 1
ATOM 1471 N N . SER A 1 183 ? 16.979 -0.027 -5.172 1.00 95.00 183 SER A N 1
ATOM 1472 C CA . SER A 1 183 ? 17.690 -1.297 -5.350 1.00 95.00 183 SER A CA 1
ATOM 1473 C C . SER A 1 183 ? 16.966 -2.456 -4.658 1.00 95.00 183 SER A C 1
ATOM 1475 O O . SER A 1 183 ? 16.742 -3.495 -5.274 1.00 95.00 183 SER A O 1
ATOM 1477 N N . MET A 1 184 ? 16.508 -2.259 -3.417 1.00 94.81 184 MET A N 1
ATOM 1478 C CA . MET A 1 184 ? 15.740 -3.265 -2.675 1.00 94.81 184 MET A CA 1
ATOM 1479 C C . MET A 1 184 ? 14.438 -3.646 -3.391 1.00 94.81 184 MET A C 1
ATOM 1481 O O . MET A 1 184 ? 14.138 -4.832 -3.523 1.00 94.81 184 MET A O 1
ATOM 1485 N N . VAL A 1 185 ? 13.680 -2.659 -3.874 1.00 95.94 185 VAL A N 1
ATOM 1486 C CA . VAL A 1 185 ? 12.434 -2.879 -4.624 1.00 95.94 185 VAL A CA 1
ATOM 1487 C C . VAL A 1 185 ? 12.695 -3.675 -5.902 1.00 95.94 185 VAL A C 1
ATOM 1489 O O . VAL A 1 185 ? 11.996 -4.651 -6.168 1.00 95.94 185 VAL A O 1
ATOM 1492 N N . MET A 1 186 ? 13.723 -3.305 -6.669 1.00 95.69 186 MET A N 1
ATOM 1493 C CA . MET A 1 186 ? 14.065 -3.989 -7.920 1.00 95.69 186 MET A CA 1
ATOM 1494 C C . MET A 1 186 ? 14.571 -5.415 -7.688 1.00 95.69 186 MET A C 1
ATOM 1496 O O . MET A 1 186 ? 14.241 -6.307 -8.463 1.00 95.69 186 MET A O 1
ATOM 1500 N N . GLN A 1 187 ? 15.318 -5.653 -6.606 1.00 95.12 187 GLN A N 1
ATOM 1501 C CA . GLN A 1 187 ? 15.751 -6.998 -6.217 1.00 95.12 187 GLN A CA 1
ATOM 1502 C C . GLN A 1 187 ? 14.566 -7.914 -5.904 1.00 95.12 187 GLN A C 1
ATOM 1504 O O . GLN A 1 187 ? 14.564 -9.056 -6.349 1.00 95.12 187 GLN A O 1
ATOM 1509 N N . HIS A 1 188 ? 13.553 -7.418 -5.184 1.00 95.44 188 HIS A N 1
ATOM 1510 C CA . HIS A 1 188 ? 12.356 -8.212 -4.889 1.00 95.44 188 HIS A CA 1
ATOM 1511 C C . HIS A 1 188 ? 11.485 -8.415 -6.129 1.00 95.44 188 HIS A C 1
ATOM 1513 O O . HIS A 1 188 ? 10.894 -9.472 -6.275 1.00 95.44 188 HIS A O 1
ATOM 1519 N N . PHE A 1 189 ? 11.409 -7.433 -7.032 1.00 95.00 189 PHE A N 1
ATOM 1520 C CA . PHE A 1 189 ? 10.671 -7.578 -8.289 1.00 95.00 189 PHE A CA 1
ATOM 1521 C C . PHE A 1 189 ? 11.291 -8.627 -9.228 1.00 95.00 189 PHE A C 1
ATOM 1523 O O . PHE A 1 189 ? 10.568 -9.291 -9.965 1.00 95.00 189 PHE A O 1
ATOM 1530 N N . ALA A 1 190 ? 12.621 -8.753 -9.230 1.00 92.62 190 ALA A N 1
ATOM 1531 C CA . ALA A 1 190 ? 13.343 -9.678 -10.102 1.00 92.62 190 ALA A CA 1
ATOM 1532 C C . ALA A 1 190 ? 13.445 -11.118 -9.562 1.00 92.62 190 ALA A C 1
ATOM 1534 O O . ALA A 1 190 ? 13.835 -12.003 -10.326 1.00 92.62 190 ALA A O 1
ATOM 1535 N N . GLY A 1 191 ? 13.176 -11.328 -8.268 1.00 85.38 191 GLY A N 1
ATOM 1536 C CA . GLY A 1 191 ? 13.266 -12.627 -7.586 1.00 85.38 191 GLY A CA 1
ATOM 1537 C C . GLY A 1 191 ? 11.989 -13.446 -7.691 1.00 85.38 191 GLY A C 1
ATOM 1538 O O . GLY A 1 191 ? 12.119 -14.674 -7.886 1.00 85.38 191 GLY A O 1
#

Secondary structure (DSSP, 8-state):
------S------HHHHHHHHHHHHHHHHHHHHHHHHH-------------SSSHHHHHHHHHHHHHHHHHHHHHHHHHHHHHHHHHHHHHHHHHH-HHHHHHHHHHTTSS-SSPPHHHHHHHHHH-TTS-HHHHHHHHTSGGGHHHHHHHHHTS--TT--HHHHHHHHHTTSPPPSSHHHHHHHHHHHH-

Organism: Wuchereria bancrofti (NCBI:txid6293)

Radius of gyration: 28.42 Å; chains: 1; bounding box: 85×45×40 Å